Protein AF-A0A7S3P1X5-F1 (afdb_monomer_lite)

Organism: Euplotes crassus (NCBI:txid5936)

pLDDT: mean 73.47, std 24.27, range [26.08, 98.62]

Structure (mmCIF, N/CA/C/O backbone):
data_AF-A0A7S3P1X5-F1
#
_entry.id   AF-A0A7S3P1X5-F1
#
loop_
_atom_site.group_PDB
_atom_site.id
_atom_site.type_symbol
_atom_site.label_atom_id
_atom_site.label_alt_id
_atom_site.label_comp_id
_atom_site.label_asym_id
_atom_site.label_entity_id
_atom_site.label_seq_id
_atom_site.pdbx_PDB_ins_code
_atom_site.Cartn_x
_atom_site.Cartn_y
_atom_site.Cartn_z
_atom_site.occupancy
_atom_site.B_iso_or_equiv
_atom_site.auth_seq_id
_atom_site.auth_comp_id
_atom_site.auth_asym_id
_atom_site.auth_atom_id
_atom_site.pdbx_PDB_model_num
ATOM 1 N N . MET A 1 1 ? -28.495 -11.692 -6.338 1.00 84.88 1 MET A N 1
ATOM 2 C CA . MET A 1 1 ? -28.051 -10.868 -7.482 1.00 84.88 1 MET A CA 1
ATOM 3 C C . MET A 1 1 ? -27.657 -9.506 -6.960 1.00 84.88 1 MET A C 1
ATOM 5 O O . MET A 1 1 ? -28.410 -8.951 -6.168 1.00 84.88 1 MET A O 1
ATOM 9 N N . SER A 1 2 ? -26.523 -8.988 -7.415 1.00 90.19 2 SER A N 1
ATOM 10 C CA . SER A 1 2 ? -25.993 -7.678 -7.028 1.00 90.19 2 SER A CA 1
ATOM 11 C C . SER A 1 2 ? -25.729 -6.857 -8.285 1.00 90.19 2 SER A C 1
ATOM 13 O O . SER A 1 2 ? -25.303 -7.408 -9.299 1.00 90.19 2 SER A O 1
ATOM 15 N N . TYR A 1 3 ? -26.033 -5.560 -8.260 1.00 93.31 3 TYR A N 1
ATOM 16 C CA . TYR A 1 3 ? -25.772 -4.676 -9.396 1.00 93.31 3 TYR A CA 1
ATOM 17 C C . TYR A 1 3 ? -24.354 -4.116 -9.318 1.00 93.31 3 TYR A C 1
ATOM 19 O O . TYR A 1 3 ? -23.970 -3.563 -8.291 1.00 93.31 3 TYR A O 1
ATOM 27 N N . PHE A 1 4 ? -23.625 -4.211 -10.425 1.00 94.88 4 PHE A N 1
ATOM 28 C CA . PHE A 1 4 ? -22.304 -3.624 -10.589 1.00 94.88 4 PHE A CA 1
ATOM 29 C C . PHE A 1 4 ? -22.347 -2.516 -11.654 1.00 94.88 4 PHE A C 1
ATOM 31 O O . PHE A 1 4 ? -22.934 -2.730 -12.724 1.00 94.88 4 PHE A O 1
ATOM 38 N N . PRO A 1 5 ? -21.755 -1.336 -11.385 1.00 94.38 5 PRO A N 1
ATOM 39 C CA . PRO A 1 5 ? -21.716 -0.219 -12.326 1.00 94.38 5 PRO A CA 1
ATOM 40 C C . PRO A 1 5 ? -21.097 -0.558 -13.690 1.00 94.38 5 PRO A C 1
ATOM 42 O O . PRO A 1 5 ? -20.332 -1.506 -13.850 1.00 94.38 5 PRO A O 1
ATOM 45 N N . SER A 1 6 ? -21.416 0.251 -14.696 1.00 92.12 6 SER A N 1
ATOM 46 C CA . SER A 1 6 ? -20.828 0.152 -16.037 1.00 92.12 6 SER A CA 1
ATOM 47 C C . SER A 1 6 ? -19.319 0.378 -16.022 1.00 92.12 6 SER A C 1
ATOM 49 O O . SER A 1 6 ? -18.859 1.256 -15.292 1.00 92.12 6 SER A O 1
ATOM 51 N N . ASN A 1 7 ? -18.594 -0.326 -16.897 1.00 90.81 7 ASN A N 1
ATOM 52 C CA . ASN A 1 7 ? -17.153 -0.157 -17.135 1.00 90.81 7 ASN A CA 1
ATOM 53 C C . ASN A 1 7 ? -16.342 -0.077 -15.838 1.00 90.81 7 ASN A C 1
ATOM 55 O O . ASN A 1 7 ? -15.616 0.886 -15.609 1.00 90.81 7 ASN A O 1
ATOM 59 N N . SER A 1 8 ? -16.530 -1.065 -14.970 1.00 93.25 8 SER A N 1
ATOM 60 C CA . SER A 1 8 ? -15.903 -1.082 -13.656 1.00 93.25 8 SER A CA 1
ATOM 61 C C . SER A 1 8 ? -15.339 -2.453 -13.340 1.00 93.25 8 SER A C 1
ATOM 63 O O . SER A 1 8 ? -15.840 -3.481 -13.814 1.00 93.25 8 SER A O 1
ATOM 65 N N . ARG A 1 9 ? -14.279 -2.447 -12.541 1.00 96.56 9 ARG A N 1
ATOM 66 C CA . ARG A 1 9 ? -13.686 -3.639 -11.960 1.00 96.56 9 ARG A CA 1
ATOM 67 C C . ARG A 1 9 ? -13.769 -3.566 -10.448 1.00 96.56 9 ARG A C 1
ATOM 69 O O . ARG A 1 9 ? -13.601 -2.505 -9.840 1.00 96.56 9 ARG A O 1
ATOM 76 N N . PHE A 1 10 ? -14.044 -4.718 -9.866 1.00 96.88 10 PHE A N 1
ATOM 77 C CA . PHE A 1 10 ? -14.040 -4.925 -8.432 1.00 96.88 10 PHE A CA 1
ATOM 78 C C . PHE A 1 10 ? -13.234 -6.173 -8.112 1.00 96.88 10 PHE A C 1
ATOM 80 O O . PHE A 1 10 ? -13.154 -7.060 -8.952 1.00 96.88 10 PHE A O 1
ATOM 87 N N . ILE A 1 11 ? -12.708 -6.257 -6.902 1.00 96.19 11 ILE A N 1
ATOM 88 C CA . ILE A 1 11 ? -12.257 -7.514 -6.307 1.00 96.19 11 ILE A CA 1
ATOM 89 C C . ILE A 1 11 ? -13.199 -7.892 -5.173 1.00 96.19 11 ILE A C 1
ATOM 91 O O . ILE A 1 11 ? -13.715 -7.008 -4.483 1.00 96.19 11 ILE A O 1
ATOM 95 N N . ASP A 1 12 ? -13.435 -9.182 -4.976 1.00 93.38 12 ASP A N 1
ATOM 96 C CA . ASP A 1 12 ? -13.987 -9.690 -3.719 1.00 93.38 12 ASP A CA 1
ATOM 97 C C . ASP A 1 12 ? -12.892 -9.650 -2.641 1.00 93.38 12 ASP A C 1
ATOM 99 O O . ASP A 1 12 ? -11.800 -10.163 -2.841 1.00 93.38 12 ASP A O 1
ATOM 103 N N . LEU A 1 13 ? -13.145 -9.018 -1.493 1.00 93.12 13 LEU A N 1
ATOM 104 C CA . LEU A 1 13 ? -12.104 -8.780 -0.480 1.00 93.12 13 LEU A CA 1
ATOM 105 C C . LEU A 1 13 ? -11.661 -10.038 0.283 1.00 93.12 13 LEU A C 1
ATOM 107 O O . LEU A 1 13 ? -10.712 -9.966 1.060 1.00 93.12 13 LEU A O 1
ATOM 111 N N . ILE A 1 14 ? -12.350 -11.167 0.107 1.00 89.50 14 ILE A N 1
ATOM 112 C CA . ILE A 1 14 ? -12.021 -12.424 0.788 1.00 89.50 14 ILE A CA 1
ATOM 113 C C . ILE A 1 14 ? -11.182 -13.310 -0.130 1.00 89.50 14 ILE A C 1
ATOM 115 O O . ILE A 1 14 ? -10.139 -13.810 0.280 1.00 89.50 14 ILE A O 1
ATOM 119 N N . SER A 1 15 ? -11.651 -13.513 -1.358 1.00 90.44 15 SER A N 1
ATOM 120 C CA . SER A 1 15 ? -11.007 -14.365 -2.363 1.00 90.44 15 SER A CA 1
ATOM 121 C C . SER A 1 15 ? -9.986 -13.629 -3.226 1.00 90.44 15 SER A C 1
ATOM 123 O O . SER A 1 15 ? -9.136 -14.275 -3.826 1.00 90.44 15 SER A O 1
ATOM 125 N N . LEU A 1 16 ? -10.063 -12.295 -3.276 1.00 93.81 16 LEU A N 1
ATOM 126 C CA . LEU A 1 16 ? -9.309 -11.418 -4.175 1.00 93.81 16 LEU A CA 1
ATOM 127 C C . LEU A 1 16 ? -9.620 -11.623 -5.669 1.00 93.81 16 LEU A C 1
ATOM 129 O O . LEU A 1 16 ? -8.974 -11.017 -6.520 1.00 93.81 16 LEU A O 1
ATOM 133 N N . GLU A 1 17 ? -10.660 -12.394 -6.002 1.00 92.25 17 GLU A N 1
ATOM 134 C CA . GLU A 1 17 ? -11.079 -12.619 -7.386 1.00 92.25 17 GLU A CA 1
ATOM 135 C C . GLU A 1 17 ? -11.634 -11.344 -8.036 1.00 92.25 17 GLU A C 1
ATOM 137 O O . GLU A 1 17 ? -12.470 -10.630 -7.466 1.00 92.25 17 GLU A O 1
ATOM 142 N N . VAL A 1 18 ? -11.216 -11.089 -9.279 1.00 94.50 18 VAL A N 1
ATOM 143 C CA . VAL A 1 18 ? -11.652 -9.930 -10.064 1.00 94.50 18 VAL A CA 1
ATOM 144 C C . VAL A 1 18 ? -13.034 -10.160 -10.681 1.00 94.50 18 VAL A C 1
ATOM 146 O O . VAL A 1 18 ? -13.276 -11.078 -11.463 1.00 94.50 18 VAL A O 1
ATOM 149 N N . ILE A 1 19 ? -13.937 -9.217 -10.431 1.00 93.50 19 ILE A N 1
ATOM 150 C CA . ILE A 1 19 ? -15.248 -9.095 -11.061 1.00 93.50 19 ILE A CA 1
ATOM 151 C C . ILE A 1 19 ? -15.207 -7.931 -12.050 1.00 93.50 19 ILE A C 1
ATOM 153 O O . ILE A 1 19 ? -15.263 -6.758 -11.674 1.00 93.50 19 ILE A O 1
ATOM 157 N N . GLU A 1 20 ? -15.171 -8.247 -13.345 1.00 92.75 20 GLU A N 1
ATOM 158 C CA . GLU A 1 20 ? -15.182 -7.238 -14.406 1.00 92.75 20 GLU A CA 1
ATOM 159 C C . GLU A 1 20 ? -16.576 -7.050 -15.037 1.00 92.75 20 GLU A C 1
ATOM 161 O O . GLU A 1 20 ? -17.267 -7.994 -15.460 1.00 92.75 20 GLU A O 1
ATOM 166 N N . VAL A 1 21 ? -16.986 -5.785 -15.169 1.00 89.62 21 VAL A N 1
ATOM 167 C CA . VAL A 1 21 ? -18.205 -5.366 -15.868 1.00 89.62 21 VAL A CA 1
ATOM 168 C C . VAL A 1 21 ? -17.856 -4.489 -17.066 1.00 89.62 21 VAL A C 1
ATOM 170 O O . VAL A 1 21 ? -17.522 -3.316 -16.919 1.00 89.62 21 VAL A O 1
ATOM 173 N N . LYS A 1 22 ? -17.977 -5.054 -18.274 1.00 86.75 22 LYS A N 1
ATOM 174 C CA . LYS A 1 22 ? -17.787 -4.344 -19.550 1.00 86.75 22 LYS A CA 1
ATOM 175 C C . LYS A 1 22 ? -19.117 -3.804 -20.080 1.00 86.75 22 LYS A C 1
ATOM 177 O O . LYS A 1 22 ? -20.110 -4.529 -20.100 1.00 86.75 22 LYS A O 1
ATOM 182 N N . GLY A 1 23 ? -19.118 -2.566 -20.574 1.00 85.12 23 GLY A N 1
ATOM 183 C CA . GLY A 1 23 ? -20.295 -1.926 -21.158 1.00 85.12 23 GLY A CA 1
ATOM 184 C C . GLY A 1 23 ? -21.252 -1.393 -20.094 1.00 85.12 23 GLY A C 1
ATOM 185 O O . GLY A 1 23 ? -20.826 -0.772 -19.123 1.00 85.12 23 GLY A O 1
ATOM 186 N N . ASN A 1 24 ? -22.554 -1.614 -20.283 1.00 85.81 24 ASN A N 1
ATOM 187 C CA . ASN A 1 24 ? -23.573 -1.171 -19.330 1.00 85.81 24 ASN A CA 1
ATOM 188 C C . ASN A 1 24 ? -23.436 -1.910 -17.990 1.00 85.81 24 ASN A C 1
ATOM 190 O O . ASN A 1 24 ? -22.989 -3.056 -17.946 1.00 85.81 24 ASN A O 1
ATOM 194 N N . GLY A 1 25 ? -23.857 -1.262 -16.900 1.00 88.06 25 GLY A N 1
ATOM 195 C CA . GLY A 1 25 ? -23.908 -1.922 -15.599 1.00 88.06 25 GLY A CA 1
ATOM 196 C C . GLY A 1 25 ? -24.792 -3.166 -15.659 1.00 88.06 25 GLY A C 1
ATOM 197 O O . GLY A 1 25 ? -25.794 -3.195 -16.381 1.00 88.06 25 GLY A O 1
ATOM 198 N N . LYS A 1 26 ? -24.403 -4.213 -14.931 1.00 91.75 26 LYS A N 1
ATOM 199 C CA . LYS A 1 26 ? -25.053 -5.528 -15.001 1.00 91.75 26 LYS A CA 1
ATOM 200 C C . LYS A 1 26 ? -25.358 -6.065 -13.613 1.00 91.75 26 LYS A C 1
ATOM 202 O O . LYS A 1 26 ? -24.629 -5.816 -12.655 1.00 91.75 26 LYS A O 1
ATOM 207 N N . GLN A 1 27 ? -26.436 -6.835 -13.518 1.00 90.56 27 GLN A N 1
ATOM 208 C CA . GLN A 1 27 ? -26.672 -7.674 -12.351 1.00 90.56 27 GLN A CA 1
ATOM 209 C C . GLN A 1 27 ? -25.820 -8.934 -12.480 1.00 90.56 27 GLN A C 1
ATOM 211 O O . GLN A 1 27 ? -25.904 -9.643 -13.482 1.00 90.56 27 GLN A O 1
ATOM 216 N N . VAL A 1 28 ? -24.996 -9.198 -11.473 1.00 88.69 28 VAL A N 1
ATOM 217 C CA . VAL A 1 28 ? -24.178 -10.405 -11.373 1.00 88.69 28 VAL A CA 1
ATOM 218 C C . VAL A 1 28 ? -24.790 -11.310 -10.308 1.00 88.69 28 VAL A C 1
ATOM 220 O O . VAL A 1 28 ? -25.206 -10.855 -9.234 1.00 88.69 28 VAL A O 1
ATOM 223 N N . SER A 1 29 ? -24.897 -12.600 -10.620 1.00 88.62 29 SER A N 1
ATOM 224 C CA . SER A 1 29 ? -25.218 -13.612 -9.621 1.00 88.62 29 SER A CA 1
ATOM 225 C C . SER A 1 29 ? -23.917 -14.061 -8.981 1.00 88.62 29 SER A C 1
ATOM 227 O O . SER A 1 29 ? -23.106 -14.703 -9.637 1.00 88.62 29 SER A O 1
ATOM 229 N N . LEU A 1 30 ? -23.731 -13.689 -7.722 1.00 86.81 30 LEU A N 1
ATOM 230 C CA . LEU A 1 30 ? -22.611 -14.129 -6.904 1.00 86.81 30 LEU A CA 1
ATOM 231 C C . LEU A 1 30 ? -23.096 -15.229 -5.968 1.00 86.81 30 LEU A C 1
ATOM 233 O O . LEU A 1 30 ? -24.247 -15.191 -5.513 1.00 86.81 30 LEU A O 1
ATOM 237 N N . GLU A 1 31 ? -22.231 -16.199 -5.695 1.00 83.75 31 GLU A N 1
ATOM 238 C CA . GLU A 1 31 ? -22.504 -17.226 -4.701 1.00 83.75 31 GLU A CA 1
ATOM 239 C C . GLU A 1 31 ? -22.438 -16.591 -3.310 1.00 83.75 31 GLU A C 1
ATOM 241 O O . GLU A 1 31 ? -21.372 -16.355 -2.750 1.00 83.75 31 GLU A O 1
ATOM 246 N N . ALA A 1 32 ? -23.603 -16.253 -2.759 1.00 79.06 32 ALA A N 1
ATOM 247 C CA . ALA A 1 32 ? -23.690 -15.803 -1.382 1.00 79.06 32 ALA A CA 1
ATOM 248 C C . ALA A 1 32 ? -23.561 -17.027 -0.477 1.00 79.06 32 ALA A C 1
ATOM 250 O O . ALA A 1 32 ? -24.492 -17.833 -0.378 1.00 79.06 32 ALA A O 1
ATOM 251 N N . ARG A 1 33 ? -22.411 -17.168 0.179 1.00 80.06 33 ARG A N 1
ATOM 252 C CA . ARG A 1 33 ? -22.257 -18.172 1.222 1.00 80.06 33 ARG A CA 1
ATOM 253 C C . ARG A 1 33 ? -22.874 -17.670 2.526 1.00 80.06 33 ARG A C 1
ATOM 255 O O . ARG A 1 33 ? -22.979 -16.474 2.777 1.00 80.06 33 ARG A O 1
ATOM 262 N N . TRP A 1 34 ? -23.362 -18.599 3.339 1.00 84.88 34 TRP A N 1
ATOM 263 C CA . TRP A 1 34 ? -24.050 -18.272 4.592 1.00 84.88 34 TRP A CA 1
ATOM 264 C C . TRP A 1 34 ? -23.084 -17.801 5.688 1.00 84.88 34 TRP A C 1
ATOM 266 O O . TRP A 1 34 ? -23.519 -17.196 6.665 1.00 84.88 34 TRP A O 1
ATOM 276 N N . ASP A 1 35 ? -21.795 -18.107 5.533 1.00 87.12 35 ASP A N 1
ATOM 277 C CA . ASP A 1 35 ? -20.730 -17.899 6.508 1.00 87.12 35 ASP A CA 1
ATOM 278 C C . ASP A 1 35 ? -19.946 -16.594 6.305 1.00 87.12 35 ASP A C 1
ATOM 280 O O . ASP A 1 35 ? -19.192 -16.213 7.199 1.00 87.12 35 ASP A O 1
ATOM 284 N N . TYR A 1 36 ? -20.151 -15.863 5.201 1.00 83.31 36 TYR A N 1
ATOM 285 C CA . TYR A 1 36 ? -19.579 -14.526 5.028 1.00 83.31 36 TYR A CA 1
ATOM 286 C C . TYR A 1 36 ? -20.399 -13.620 4.092 1.00 83.31 36 TYR A C 1
ATOM 288 O O . TYR A 1 36 ? -20.970 -14.084 3.102 1.00 83.31 36 TYR A O 1
ATOM 296 N N . PRO A 1 37 ? -20.461 -12.304 4.373 1.00 88.06 37 PRO A N 1
ATOM 297 C CA . PRO A 1 37 ? -21.024 -11.335 3.444 1.00 88.06 37 PRO A CA 1
ATOM 298 C C . PRO A 1 37 ? -20.066 -11.083 2.274 1.00 88.06 37 PRO A C 1
ATOM 300 O O . PRO A 1 37 ? -18.851 -11.061 2.446 1.00 88.06 37 PRO A O 1
ATOM 303 N N . LEU A 1 38 ? -20.624 -10.821 1.093 1.00 90.06 38 LEU A N 1
ATOM 304 C CA . LEU A 1 38 ? -19.848 -10.413 -0.078 1.00 90.06 38 LEU A CA 1
ATOM 305 C C . LEU A 1 38 ? -19.467 -8.935 0.047 1.00 90.06 38 LEU A C 1
ATOM 307 O O . LEU A 1 38 ? -20.348 -8.068 0.058 1.00 90.06 38 LEU A O 1
ATOM 311 N N . ILE A 1 39 ? -18.169 -8.651 0.125 1.00 93.44 39 ILE A N 1
ATOM 312 C CA . ILE A 1 39 ? -17.630 -7.294 0.240 1.00 93.44 39 ILE A CA 1
ATOM 313 C C . ILE A 1 39 ? -16.659 -7.086 -0.911 1.00 93.44 39 ILE A C 1
ATOM 315 O O . ILE A 1 39 ? -15.770 -7.902 -1.128 1.00 93.44 39 ILE A O 1
ATOM 319 N N . HIS A 1 40 ? -16.832 -5.984 -1.635 1.00 95.56 40 HIS A N 1
ATOM 320 C CA . HIS A 1 40 ? -16.056 -5.713 -2.833 1.00 95.56 40 HIS A CA 1
ATOM 321 C C . HIS A 1 40 ? -15.307 -4.392 -2.724 1.00 95.56 40 HIS A C 1
ATOM 323 O O . HIS A 1 40 ? -15.855 -3.405 -2.226 1.00 95.56 40 HIS A O 1
ATOM 329 N N . MET A 1 41 ? -14.094 -4.363 -3.262 1.00 96.94 41 MET A N 1
ATOM 330 C CA . MET A 1 41 ? -13.284 -3.159 -3.426 1.00 96.94 41 MET A CA 1
ATOM 331 C C . MET A 1 41 ? -13.213 -2.795 -4.903 1.00 96.94 41 MET A C 1
ATOM 333 O O . MET A 1 41 ? -13.091 -3.668 -5.755 1.00 96.94 41 MET A O 1
ATOM 337 N N . ARG A 1 42 ? -13.340 -1.506 -5.213 1.00 97.00 42 ARG A N 1
ATOM 338 C CA . ARG A 1 42 ? -13.278 -0.990 -6.584 1.00 97.00 42 ARG A CA 1
ATOM 339 C C . ARG A 1 42 ? -11.824 -0.774 -7.005 1.00 97.00 42 ARG A C 1
ATOM 341 O O . ARG A 1 42 ? -11.001 -0.421 -6.167 1.00 97.00 42 ARG A O 1
ATOM 348 N N . GLU A 1 43 ? -11.539 -0.929 -8.295 1.00 97.75 43 GLU A N 1
ATOM 349 C CA . GLU A 1 43 ? -10.248 -0.543 -8.883 1.00 97.75 43 GLU A CA 1
ATOM 350 C C . GLU A 1 43 ? -9.905 0.934 -8.631 1.00 97.75 43 GLU A C 1
ATOM 352 O O . GLU A 1 43 ? -10.793 1.759 -8.382 1.00 97.75 43 GLU A O 1
ATOM 357 N N . GLY A 1 44 ? -8.620 1.268 -8.711 1.00 98.12 44 GLY A N 1
ATOM 358 C CA . GLY A 1 44 ? -8.104 2.609 -8.446 1.00 98.12 44 GLY A CA 1
ATOM 359 C C . GLY A 1 44 ? -8.030 2.967 -6.962 1.00 98.12 44 GLY A C 1
ATOM 360 O O . GLY A 1 44 ? -7.889 4.141 -6.628 1.00 98.12 44 GLY A O 1
ATOM 361 N N . THR A 1 45 ? -8.148 1.985 -6.067 1.00 98.44 45 THR A N 1
ATOM 362 C CA . THR A 1 45 ? -8.250 2.221 -4.621 1.00 98.44 45 THR A CA 1
ATOM 363 C C . THR A 1 45 ? -7.081 1.579 -3.878 1.00 98.44 45 THR A C 1
ATOM 365 O O . THR A 1 45 ? -6.611 0.502 -4.244 1.00 98.44 45 THR A O 1
ATOM 368 N N . ILE A 1 46 ? -6.643 2.225 -2.800 1.00 98.56 46 ILE A N 1
ATOM 369 C CA . ILE A 1 46 ? -5.743 1.662 -1.793 1.00 98.56 46 ILE A CA 1
ATOM 370 C C . ILE A 1 46 ? -6.464 1.685 -0.445 1.00 98.56 46 ILE A C 1
ATOM 372 O O . ILE A 1 46 ? -6.964 2.730 -0.027 1.00 98.56 46 ILE A O 1
ATOM 376 N N . ILE A 1 47 ? -6.525 0.541 0.236 1.00 97.50 47 ILE A N 1
ATOM 377 C CA . ILE A 1 47 ? -7.142 0.416 1.561 1.00 97.50 47 ILE A CA 1
ATOM 378 C C . ILE A 1 47 ? -6.065 0.068 2.592 1.00 97.50 47 ILE A C 1
ATOM 380 O O . ILE A 1 47 ? -5.518 -1.037 2.540 1.00 97.50 47 ILE A O 1
ATOM 384 N N . PRO A 1 48 ? -5.779 0.962 3.554 1.00 95.31 48 PRO A N 1
ATOM 385 C CA . PRO A 1 48 ? -5.077 0.584 4.769 1.00 95.31 48 PRO A CA 1
ATOM 386 C C . PRO A 1 48 ? -6.018 -0.193 5.700 1.00 95.31 48 PRO A C 1
ATOM 388 O O . PRO A 1 48 ? -7.174 0.189 5.893 1.00 95.31 48 PRO A O 1
ATOM 391 N N . TYR A 1 49 ? -5.537 -1.280 6.295 1.00 93.75 49 TYR A N 1
ATOM 392 C CA . TYR A 1 49 ? -6.300 -2.073 7.259 1.00 93.75 49 TYR A CA 1
ATOM 393 C C . TYR A 1 49 ? -5.385 -2.764 8.276 1.00 93.75 49 TYR A C 1
ATOM 395 O O . TYR A 1 49 ? -4.195 -2.930 8.037 1.00 93.75 49 TYR A O 1
ATOM 403 N N . GLN A 1 50 ? -5.940 -3.189 9.410 1.00 91.62 50 GLN A N 1
ATOM 404 C CA . GLN A 1 50 ? -5.256 -4.043 10.387 1.00 91.62 50 GLN A CA 1
ATOM 405 C C . GLN A 1 50 ? -5.991 -5.381 10.462 1.00 91.62 50 GLN A C 1
ATOM 407 O O . GLN A 1 50 ? -7.221 -5.418 10.565 1.00 91.62 50 GLN A O 1
ATOM 412 N N . LYS A 1 51 ? -5.255 -6.494 10.400 1.00 88.19 51 LYS A N 1
ATOM 413 C CA . LYS A 1 51 ? -5.843 -7.822 10.620 1.00 88.19 51 LYS A CA 1
ATOM 414 C C . LYS A 1 51 ? -6.142 -7.995 12.106 1.00 88.19 51 LYS A C 1
ATOM 416 O O . LYS A 1 51 ? -5.310 -7.676 12.941 1.00 88.19 51 LYS A O 1
ATOM 421 N N . PHE A 1 52 ? -7.319 -8.532 12.426 1.00 82.06 52 PHE A N 1
ATOM 422 C CA . PHE A 1 52 ? -7.736 -8.721 13.819 1.00 82.06 52 PHE A CA 1
ATOM 423 C C . PHE A 1 52 ? -6.920 -9.779 14.566 1.00 82.06 52 PHE A C 1
ATOM 425 O O . PHE A 1 52 ? -6.805 -9.691 15.781 1.00 82.06 52 PHE A O 1
ATOM 432 N N . GLY A 1 53 ? -6.353 -10.772 13.872 1.00 84.56 53 GLY A N 1
ATOM 433 C CA . GLY A 1 53 ? -5.566 -11.829 14.510 1.00 84.56 53 GLY A CA 1
ATOM 434 C C . GLY A 1 53 ? -6.327 -12.490 15.668 1.00 84.56 53 GLY A C 1
ATOM 435 O O . GLY A 1 53 ? -7.375 -13.099 15.458 1.00 84.56 53 GLY A O 1
ATOM 436 N N . GLN A 1 54 ? -5.791 -12.358 16.885 1.00 86.38 54 GLN A N 1
ATOM 437 C CA . GLN A 1 54 ? -6.435 -12.785 18.139 1.00 86.38 54 GLN A CA 1
ATOM 438 C C . GLN A 1 54 ? -7.035 -11.626 18.952 1.00 86.38 54 GLN A C 1
ATOM 440 O O . GLN A 1 54 ? -7.630 -11.865 20.002 1.00 86.38 54 GLN A O 1
ATOM 445 N N . SER A 1 55 ? -6.875 -10.386 18.494 1.00 88.44 55 SER A N 1
ATOM 446 C CA . SER A 1 55 ? -7.326 -9.193 19.198 1.00 88.44 55 SER A CA 1
ATOM 447 C C . SER A 1 55 ? -8.853 -9.099 19.178 1.00 88.44 55 SER A C 1
ATOM 449 O O . SER A 1 55 ? -9.502 -9.238 18.140 1.00 88.44 55 SER A O 1
ATOM 451 N N . MET A 1 56 ? -9.436 -8.840 20.345 1.00 91.12 56 MET A N 1
ATOM 452 C CA . MET A 1 56 ? -10.884 -8.793 20.569 1.00 91.12 56 MET A CA 1
ATOM 453 C C . MET A 1 56 ? -11.393 -7.361 20.772 1.00 91.12 56 MET A C 1
ATOM 455 O O . MET A 1 56 ? -12.601 -7.117 20.722 1.00 91.12 56 MET A O 1
ATOM 459 N N . THR A 1 57 ? -10.488 -6.409 21.007 1.00 89.00 57 THR A N 1
ATOM 460 C CA . THR A 1 57 ? -10.794 -4.984 21.183 1.00 89.00 57 THR A CA 1
ATOM 461 C C . THR A 1 57 ? -9.976 -4.109 20.235 1.00 89.00 57 THR A C 1
ATOM 463 O O . THR A 1 57 ? -8.930 -4.517 19.740 1.00 89.00 57 THR A O 1
ATOM 466 N N . THR A 1 58 ? -10.423 -2.873 20.000 1.00 86.06 58 THR A N 1
ATOM 467 C CA . THR A 1 58 ? -9.671 -1.892 19.197 1.00 86.06 58 THR A CA 1
ATOM 468 C C . THR A 1 58 ? -8.349 -1.502 19.851 1.00 86.06 58 THR A C 1
ATOM 470 O O . THR A 1 58 ? -7.368 -1.294 19.151 1.00 86.06 58 THR A O 1
ATOM 473 N N . ASN A 1 59 ? -8.297 -1.453 21.185 1.00 85.25 59 ASN A N 1
ATOM 474 C CA . ASN A 1 59 ? -7.058 -1.179 21.912 1.00 85.25 59 ASN A CA 1
ATOM 475 C C . ASN A 1 59 ? -6.030 -2.294 21.693 1.00 85.25 59 ASN A C 1
ATOM 477 O O . ASN A 1 59 ? -4.868 -2.006 21.420 1.00 85.25 59 ASN A O 1
ATOM 481 N N . GLU A 1 60 ? -6.462 -3.556 21.780 1.00 86.25 60 GLU A N 1
ATOM 482 C CA . GLU A 1 60 ? -5.616 -4.709 21.455 1.00 86.25 60 GLU A CA 1
ATOM 483 C C . GLU A 1 60 ? -5.182 -4.648 19.991 1.00 86.25 60 GLU A C 1
ATOM 485 O O . GLU A 1 60 ? -3.983 -4.671 19.736 1.00 86.25 60 GLU A O 1
ATOM 490 N N . LEU A 1 61 ? -6.123 -4.439 19.056 1.00 86.12 61 LEU A N 1
ATOM 491 C CA . LEU A 1 61 ? -5.850 -4.337 17.619 1.00 86.12 61 LEU A CA 1
ATOM 492 C C . LEU A 1 61 ? -4.700 -3.365 17.334 1.00 86.12 61 LEU A C 1
ATOM 494 O O . LEU A 1 61 ? -3.710 -3.756 16.723 1.00 86.12 61 LEU A O 1
ATOM 498 N N . VAL A 1 62 ? -4.821 -2.145 17.858 1.00 81.88 62 VAL A N 1
ATOM 499 C CA . VAL A 1 62 ? -3.858 -1.048 17.711 1.00 81.88 62 VAL A CA 1
ATOM 500 C C . VAL A 1 62 ? -2.500 -1.349 18.357 1.00 81.88 62 VAL A C 1
ATOM 502 O O . VAL A 1 62 ? -1.450 -0.960 17.852 1.00 81.88 62 VAL A O 1
ATOM 505 N N . SER A 1 63 ? -2.499 -2.037 19.497 1.00 79.75 63 SER A N 1
ATOM 506 C CA . SER A 1 63 ? -1.270 -2.328 20.249 1.00 79.75 63 SER A CA 1
ATOM 507 C C . SER A 1 63 ? -0.554 -3.612 19.815 1.00 79.75 63 SER A C 1
ATOM 509 O O . SER A 1 63 ? 0.606 -3.838 20.182 1.00 79.75 63 SER A O 1
ATOM 511 N N . GLU A 1 64 ? -1.227 -4.474 19.055 1.00 83.69 64 GLU A N 1
ATOM 512 C CA . GLU A 1 64 ? -0.752 -5.819 18.732 1.00 83.69 64 GLU A CA 1
ATOM 513 C C . GLU A 1 64 ? -0.545 -6.048 17.241 1.00 83.69 64 GLU A C 1
ATOM 515 O O . GLU A 1 64 ? 0.370 -6.798 16.905 1.00 83.69 64 GLU A O 1
ATOM 520 N N . ASN A 1 65 ? -1.311 -5.383 16.372 1.00 87.25 65 ASN A N 1
ATOM 521 C CA . ASN A 1 65 ? -1.319 -5.658 14.939 1.00 87.25 65 ASN A CA 1
ATOM 522 C C . ASN A 1 65 ? -0.776 -4.485 14.129 1.00 87.25 65 ASN A C 1
ATOM 524 O O . ASN A 1 65 ? -0.961 -3.312 14.455 1.00 87.25 65 ASN A O 1
ATOM 528 N N . TYR A 1 66 ? -0.137 -4.838 13.025 1.00 89.12 66 TYR A N 1
ATOM 529 C CA . TYR A 1 66 ? 0.454 -3.897 12.092 1.00 89.12 66 TYR A CA 1
ATOM 530 C C . TYR A 1 66 ? -0.525 -3.511 10.989 1.00 89.12 66 TYR A C 1
ATOM 532 O O . TYR A 1 66 ? -1.478 -4.237 10.681 1.00 89.12 66 TYR A O 1
ATOM 540 N N . ILE A 1 67 ? -0.278 -2.349 10.395 1.00 91.88 67 ILE A N 1
ATOM 541 C CA . ILE A 1 67 ? -1.010 -1.878 9.229 1.00 91.88 67 ILE A CA 1
ATOM 542 C C . ILE A 1 67 ? -0.604 -2.715 8.018 1.00 91.88 67 ILE A C 1
ATOM 544 O O . ILE A 1 67 ? 0.545 -3.118 7.848 1.00 91.88 67 ILE A O 1
ATOM 548 N N . GLN A 1 68 ? -1.576 -2.972 7.159 1.00 94.56 68 GLN A N 1
ATOM 549 C CA . GLN A 1 68 ? -1.401 -3.579 5.853 1.00 94.56 68 GLN A CA 1
ATOM 550 C C . GLN A 1 68 ? -2.037 -2.669 4.817 1.00 94.56 68 GLN A C 1
ATOM 552 O O . GLN A 1 68 ? -3.045 -2.017 5.094 1.00 94.56 68 GLN A O 1
ATOM 557 N N . LEU A 1 69 ? -1.457 -2.627 3.623 1.00 96.75 69 LEU A N 1
ATOM 558 C CA . LEU A 1 69 ? -2.010 -1.883 2.498 1.00 96.75 69 LEU A CA 1
ATOM 559 C C . LEU A 1 69 ? -2.478 -2.877 1.439 1.00 96.75 69 LEU A C 1
ATOM 561 O O . LEU A 1 69 ? -1.710 -3.731 1.007 1.00 96.75 69 LEU A O 1
ATOM 565 N N . LEU A 1 70 ? -3.735 -2.766 1.020 1.00 98.25 70 LEU A N 1
ATOM 566 C CA . LEU A 1 70 ? -4.273 -3.498 -0.122 1.00 98.25 70 LEU A CA 1
ATOM 567 C C . LEU A 1 70 ? -4.442 -2.529 -1.289 1.00 98.25 70 LEU A C 1
ATOM 569 O O . LEU A 1 70 ? -5.174 -1.548 -1.170 1.00 98.25 70 LEU A O 1
ATOM 573 N N . ILE A 1 71 ? -3.771 -2.800 -2.401 1.00 98.62 71 ILE A N 1
ATOM 574 C CA . ILE A 1 71 ? -3.760 -1.975 -3.606 1.00 98.62 71 ILE A CA 1
ATOM 575 C C . ILE A 1 71 ? -4.493 -2.739 -4.705 1.00 98.62 71 ILE A C 1
ATOM 577 O O . ILE A 1 71 ? -4.101 -3.848 -5.061 1.00 98.62 71 ILE A O 1
ATOM 581 N N . PHE A 1 72 ? -5.540 -2.134 -5.265 1.00 98.50 72 PHE A N 1
ATOM 582 C CA . PHE A 1 72 ? -6.176 -2.623 -6.485 1.00 98.50 72 PHE A CA 1
ATOM 583 C C . PHE A 1 72 ? -6.155 -1.505 -7.522 1.00 98.50 72 PHE A C 1
ATOM 585 O O . PHE A 1 72 ? -6.947 -0.560 -7.448 1.00 98.50 72 PHE A O 1
ATOM 592 N N . SER A 1 73 ? -5.202 -1.588 -8.447 1.00 97.69 73 SER A N 1
ATOM 593 C CA . SER A 1 73 ? -4.977 -0.567 -9.461 1.00 97.69 73 SER A CA 1
ATOM 594 C C . SER A 1 73 ? -6.060 -0.573 -10.535 1.00 97.69 73 SER A C 1
ATOM 596 O O . SER A 1 73 ? -6.748 -1.565 -10.784 1.00 97.69 73 SER A O 1
ATOM 598 N N . ASP A 1 74 ? -6.271 0.592 -11.135 1.00 96.75 74 ASP A N 1
ATOM 599 C CA . ASP A 1 74 ? -7.109 0.724 -12.314 1.00 96.75 74 ASP A CA 1
ATOM 600 C C . ASP A 1 74 ? -6.381 0.234 -13.577 1.00 96.75 74 ASP A C 1
ATOM 602 O O . ASP A 1 74 ? -5.228 -0.194 -13.566 1.00 96.75 74 ASP A O 1
ATOM 606 N N . ARG A 1 75 ? -7.063 0.316 -14.718 1.00 93.88 75 ARG A N 1
ATOM 607 C CA . ARG A 1 75 ? -6.510 -0.081 -16.027 1.00 93.88 75 ARG A CA 1
ATOM 608 C C . ARG A 1 75 ? -5.299 0.738 -16.481 1.00 93.88 75 ARG A C 1
ATOM 610 O O . ARG A 1 75 ? -4.643 0.348 -17.442 1.00 93.88 75 ARG A O 1
ATOM 617 N N . HIS A 1 76 ? -5.055 1.882 -15.855 1.00 95.06 76 HIS A N 1
ATOM 618 C CA . HIS A 1 76 ? -3.901 2.739 -16.093 1.00 95.06 76 HIS A CA 1
ATOM 619 C C . HIS A 1 76 ? -2.806 2.506 -15.046 1.00 95.06 76 HIS A C 1
ATOM 621 O O . HIS A 1 76 ? -1.863 3.288 -14.988 1.00 95.06 76 HIS A O 1
ATOM 627 N N . GLN A 1 77 ? -2.931 1.441 -14.245 1.00 95.69 77 GLN A N 1
ATOM 628 C CA . GLN A 1 77 ? -2.033 1.090 -13.151 1.00 95.69 77 GLN A CA 1
ATOM 629 C C . GLN A 1 77 ? -1.950 2.171 -12.072 1.00 95.69 77 GLN A C 1
ATOM 631 O O . GLN A 1 77 ? -0.926 2.316 -11.414 1.00 95.69 77 GLN A O 1
ATOM 636 N N . ASN A 1 78 ? -3.038 2.914 -11.865 1.00 97.75 78 ASN A N 1
ATOM 637 C CA . ASN A 1 78 ? -3.117 3.914 -10.814 1.00 97.75 78 ASN A CA 1
ATOM 638 C C . ASN A 1 78 ? -3.988 3.425 -9.663 1.00 97.75 78 ASN A C 1
ATOM 640 O O . ASN A 1 78 ? -5.014 2.782 -9.880 1.00 97.75 78 ASN A O 1
ATOM 644 N N . ALA A 1 79 ? -3.622 3.767 -8.434 1.00 98.50 79 ALA A N 1
ATOM 645 C CA . ALA A 1 79 ? -4.513 3.670 -7.287 1.00 98.50 79 ALA A CA 1
ATOM 646 C C . ALA A 1 79 ? -4.230 4.787 -6.290 1.00 98.50 79 ALA A C 1
ATOM 648 O O . ALA A 1 79 ? -3.092 5.231 -6.146 1.00 98.50 79 ALA A O 1
ATOM 649 N N . GLU A 1 80 ? -5.257 5.216 -5.564 1.00 98.56 80 GLU A N 1
ATOM 650 C CA . GLU A 1 80 ? -5.102 6.183 -4.484 1.00 98.56 80 GLU A CA 1
ATOM 651 C C . GLU A 1 80 ? -5.797 5.702 -3.211 1.00 98.56 80 GLU A C 1
ATOM 653 O O . GLU A 1 80 ? -6.833 5.035 -3.239 1.00 98.56 80 GLU A O 1
ATOM 658 N N . GLY A 1 81 ? -5.234 6.081 -2.072 1.00 98.25 81 GLY A N 1
ATOM 659 C CA . GLY A 1 81 ? -5.840 5.894 -0.766 1.00 98.25 81 GLY A CA 1
ATOM 660 C C . GLY A 1 81 ? -5.336 6.928 0.219 1.00 98.25 81 GLY A C 1
ATOM 661 O O . GLY A 1 81 ? -4.431 7.716 -0.058 1.00 98.25 81 GLY A O 1
ATOM 662 N N . THR A 1 82 ? -5.952 6.938 1.388 1.00 97.00 82 THR A N 1
ATOM 663 C CA . THR A 1 82 ? -5.607 7.871 2.455 1.00 97.00 82 THR A CA 1
ATOM 664 C C . THR A 1 82 ? -5.639 7.146 3.781 1.00 97.00 82 THR A C 1
ATOM 666 O O . THR A 1 82 ? -6.498 6.287 3.989 1.00 97.00 82 THR A O 1
ATOM 669 N N . LEU A 1 83 ? -4.752 7.527 4.688 1.00 93.38 83 LEU A N 1
ATOM 670 C CA . LEU A 1 83 ? -4.708 7.002 6.043 1.00 93.38 83 LEU A CA 1
ATOM 671 C C . LEU A 1 83 ? -4.672 8.171 7.021 1.00 93.38 83 LEU A C 1
ATOM 673 O O . LEU A 1 83 ? -3.828 9.049 6.904 1.00 93.38 83 LEU A O 1
ATOM 677 N N . TYR A 1 84 ? -5.587 8.171 7.980 1.00 90.88 84 TYR A N 1
ATOM 678 C CA . TYR A 1 84 ? -5.584 9.108 9.093 1.00 90.88 84 TYR A CA 1
ATOM 679 C C . TYR A 1 84 ? -5.213 8.339 10.357 1.00 90.88 84 TYR A C 1
ATOM 681 O O . TYR A 1 84 ? -5.907 7.385 10.711 1.00 90.88 84 TYR A O 1
ATOM 689 N N . VAL A 1 85 ? -4.126 8.741 11.006 1.00 86.62 85 VAL A N 1
ATOM 690 C CA . VAL A 1 85 ? -3.669 8.189 12.279 1.00 86.62 85 VAL A CA 1
ATOM 691 C C . VAL A 1 85 ? -3.690 9.314 13.299 1.00 86.62 85 VAL A C 1
ATOM 693 O O . VAL A 1 85 ? -3.073 10.358 13.110 1.00 86.62 85 VAL A O 1
ATOM 696 N N . ASP A 1 86 ? -4.426 9.116 14.378 1.00 83.00 86 ASP A N 1
ATOM 697 C CA . ASP A 1 86 ? -4.435 10.013 15.523 1.00 83.00 86 ASP A CA 1
ATOM 698 C C . ASP A 1 86 ? -3.780 9.311 16.715 1.00 83.00 86 ASP A C 1
ATOM 700 O O . ASP A 1 86 ? -3.339 8.163 16.608 1.00 83.00 86 ASP A O 1
ATOM 704 N N . LYS A 1 87 ? -3.623 10.010 17.837 1.00 75.38 87 LYS A N 1
ATOM 705 C CA . LYS A 1 87 ? -2.803 9.482 18.930 1.00 75.38 87 LYS A CA 1
ATOM 706 C C . LYS A 1 87 ? -3.543 8.427 19.745 1.00 75.38 87 LYS A C 1
ATOM 708 O O . LYS A 1 87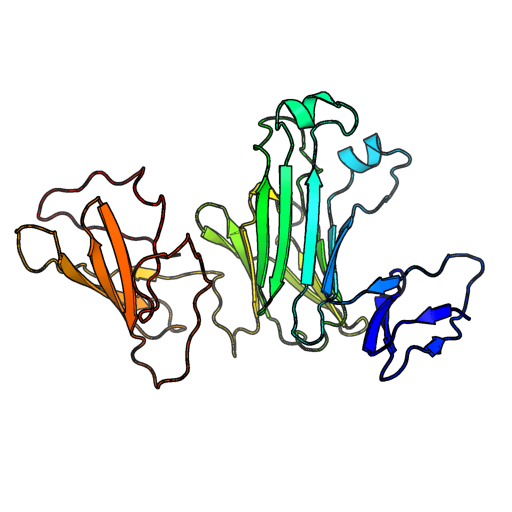 ? -2.921 7.480 20.230 1.00 75.38 87 LYS A O 1
ATOM 713 N N . ASP A 1 88 ? -4.836 8.630 19.981 1.00 74.06 88 ASP A N 1
ATOM 714 C CA . ASP A 1 88 ? -5.610 7.792 20.898 1.00 74.06 88 ASP A CA 1
ATOM 715 C C . ASP A 1 88 ? -6.970 7.317 20.364 1.00 74.06 88 ASP A C 1
ATOM 717 O O . ASP A 1 88 ? -7.635 6.539 21.052 1.00 74.06 88 ASP A O 1
ATOM 721 N N . GLY A 1 89 ? -7.389 7.737 19.166 1.00 78.88 89 GLY A N 1
ATOM 722 C CA . GLY A 1 89 ? -8.675 7.382 18.561 1.00 78.88 89 GLY A CA 1
ATOM 723 C C . GLY A 1 89 ? -9.901 7.952 19.279 1.00 78.88 89 GLY A C 1
ATOM 724 O O . GLY A 1 89 ? -11.027 7.523 19.008 1.00 78.88 89 GLY A O 1
ATOM 725 N N . ILE A 1 90 ? -9.713 8.845 20.258 1.00 79.50 90 ILE A N 1
ATOM 726 C CA . ILE A 1 90 ? -10.750 9.270 21.212 1.00 79.50 90 ILE A CA 1
ATOM 727 C C . ILE A 1 90 ? -10.802 10.800 21.349 1.00 79.50 90 ILE A C 1
ATOM 729 O O . ILE A 1 90 ? -11.879 11.384 21.528 1.00 79.50 90 ILE A O 1
ATOM 733 N N . SER A 1 91 ? -9.659 11.478 21.318 1.00 80.69 91 SER A N 1
ATOM 734 C CA . SER A 1 91 ? -9.515 12.872 21.716 1.00 80.69 91 SER A CA 1
ATOM 735 C C . SER A 1 91 ? -9.844 13.845 20.584 1.00 80.69 91 SER A C 1
ATOM 737 O O . SER A 1 91 ? -9.056 14.115 19.684 1.00 80.69 91 SER A O 1
ATOM 739 N N . LEU A 1 92 ? -10.980 14.540 20.717 1.00 79.62 92 LEU A N 1
ATOM 740 C CA . LEU A 1 92 ? -11.373 15.631 19.807 1.00 79.62 92 LEU A CA 1
ATOM 741 C C . LEU A 1 92 ? -10.365 16.788 19.740 1.00 79.62 92 LEU A C 1
ATOM 743 O O . LEU A 1 92 ? -10.407 17.590 18.806 1.00 79.62 92 LEU A O 1
ATOM 747 N N . LYS A 1 93 ? -9.490 16.923 20.746 1.00 81.75 93 LYS A N 1
ATOM 748 C CA . LYS A 1 93 ? -8.495 17.999 20.761 1.00 81.75 93 LYS A CA 1
ATOM 749 C C . LYS A 1 93 ? -7.490 17.843 19.631 1.00 81.75 93 LYS A C 1
ATOM 751 O O . LYS A 1 93 ? -6.992 18.866 19.180 1.00 81.75 93 LYS A O 1
ATOM 756 N N . GLU A 1 94 ? -7.266 16.626 19.150 1.00 78.12 94 GLU A N 1
ATOM 757 C CA . GLU A 1 94 ? -6.201 16.299 18.203 1.00 78.12 94 GLU A CA 1
ATOM 758 C C . GLU A 1 94 ? -6.394 16.982 16.854 1.00 78.12 94 GLU A C 1
ATOM 760 O O . GLU A 1 94 ? -5.441 17.527 16.302 1.00 78.12 94 GLU A O 1
ATOM 765 N N . ILE A 1 95 ? -7.648 17.098 16.410 1.00 80.69 95 ILE A N 1
ATOM 766 C CA . ILE A 1 95 ? -8.022 17.881 15.228 1.00 80.69 95 ILE A CA 1
ATOM 767 C C . ILE A 1 95 ? -7.726 19.369 15.451 1.00 80.69 95 ILE A C 1
ATOM 769 O O . ILE A 1 95 ? -7.182 20.035 14.583 1.00 80.69 95 ILE A O 1
ATOM 773 N N . SER A 1 96 ? -8.074 19.913 16.622 1.00 84.06 96 SER A N 1
ATOM 774 C CA . SER A 1 96 ? -7.857 21.340 16.912 1.00 84.06 96 SER A CA 1
ATOM 775 C C . SER A 1 96 ? -6.393 21.705 17.175 1.00 84.06 96 SER A C 1
ATOM 777 O O . SER A 1 96 ? -6.020 22.865 17.010 1.00 84.06 96 SER A O 1
ATOM 779 N N . SER A 1 97 ? -5.579 20.740 17.610 1.00 81.81 97 SER A N 1
ATOM 780 C CA . SER A 1 97 ? -4.153 20.913 17.892 1.00 81.81 97 SER A CA 1
ATOM 781 C C . SER A 1 97 ? -3.243 20.413 16.772 1.00 81.81 97 SER A C 1
ATOM 783 O O . SER A 1 97 ? -2.030 20.479 16.945 1.00 81.81 97 SER A O 1
ATOM 785 N N . ASN A 1 98 ? -3.800 19.924 15.657 1.00 82.50 98 ASN A N 1
ATOM 786 C CA . ASN A 1 98 ? -3.073 19.274 14.560 1.00 82.50 98 ASN A CA 1
ATOM 787 C C . ASN A 1 98 ? -2.116 18.161 15.026 1.00 82.50 98 ASN A C 1
ATOM 789 O O . ASN A 1 98 ? -1.045 17.971 14.457 1.00 82.50 98 ASN A O 1
ATOM 793 N N . THR A 1 99 ? -2.481 17.432 16.083 1.00 83.81 99 THR A N 1
ATOM 794 C CA . THR A 1 99 ? -1.689 16.306 16.606 1.00 83.81 99 THR A CA 1
ATOM 795 C C . THR A 1 99 ? -2.228 14.997 16.047 1.00 83.81 99 THR A C 1
ATOM 797 O O . THR A 1 99 ? -2.742 14.166 16.791 1.00 83.81 99 THR A O 1
ATOM 800 N N . PHE A 1 100 ? -2.166 14.879 14.728 1.00 86.00 100 PHE A N 1
ATOM 801 C CA . PHE A 1 100 ? -2.549 13.714 13.941 1.00 86.00 100 PHE A CA 1
ATOM 802 C C . PHE A 1 100 ? -1.607 13.612 12.740 1.00 86.00 100 PHE A C 1
ATOM 804 O O . PHE A 1 100 ? -0.888 14.562 12.433 1.00 86.00 100 PHE A O 1
ATOM 811 N N . GLU A 1 101 ? -1.659 12.490 12.038 1.00 87.62 101 GLU A N 1
ATOM 812 C CA . GLU A 1 101 ? -0.931 12.235 10.802 1.00 87.62 101 GLU A CA 1
ATOM 813 C C . GLU A 1 101 ? -1.932 11.841 9.717 1.00 87.62 101 GLU A C 1
ATOM 815 O O . GLU A 1 101 ? -2.689 10.879 9.856 1.00 87.62 101 GLU A O 1
ATOM 820 N N . TYR A 1 102 ? -1.971 12.609 8.632 1.00 91.25 102 TYR A N 1
ATOM 821 C CA . TYR A 1 102 ? -2.813 12.310 7.482 1.00 91.25 102 TYR A CA 1
ATOM 822 C C . TYR A 1 102 ? -1.944 12.016 6.268 1.00 91.25 102 TYR A C 1
ATOM 824 O O . TYR A 1 102 ? -1.303 12.908 5.715 1.00 91.25 102 TYR A O 1
ATOM 832 N N . TYR A 1 103 ? -1.940 10.761 5.839 1.00 93.19 103 TYR A N 1
ATOM 833 C CA . TYR A 1 103 ? -1.167 10.283 4.707 1.00 93.19 103 TYR A CA 1
ATOM 834 C C . TYR A 1 103 ? -2.022 10.195 3.448 1.00 93.19 103 TYR A C 1
ATOM 836 O O . TYR A 1 103 ? -3.128 9.645 3.466 1.00 93.19 103 TYR A O 1
ATOM 844 N N . LYS A 1 104 ? -1.468 10.662 2.328 1.00 96.25 104 LYS A N 1
ATOM 845 C CA . LYS A 1 104 ? -1.920 10.302 0.984 1.00 96.25 104 LYS A CA 1
ATOM 846 C C . LYS A 1 104 ? -1.016 9.195 0.449 1.00 96.25 104 LYS A C 1
ATOM 848 O O . LYS A 1 104 ? 0.205 9.330 0.466 1.00 96.25 104 LYS A O 1
ATOM 853 N N . ILE A 1 105 ? -1.630 8.122 -0.036 1.00 97.62 105 ILE A N 1
ATOM 854 C CA . ILE A 1 105 ? -0.949 6.969 -0.617 1.00 97.62 105 ILE A CA 1
ATOM 855 C C . ILE A 1 105 ? -1.328 6.897 -2.092 1.00 97.62 105 ILE A C 1
ATOM 857 O O . ILE A 1 105 ? -2.512 6.958 -2.430 1.00 97.62 105 ILE A O 1
ATOM 861 N N . THR A 1 106 ? -0.340 6.771 -2.969 1.00 98.19 106 THR A N 1
ATOM 862 C CA . THR A 1 106 ? -0.563 6.614 -4.409 1.00 98.19 106 THR A CA 1
ATOM 863 C C . THR A 1 106 ? 0.240 5.447 -4.947 1.00 98.19 106 THR A C 1
ATOM 865 O O . THR A 1 106 ? 1.361 5.216 -4.509 1.00 98.19 106 THR A O 1
ATOM 868 N N . PHE A 1 107 ? -0.317 4.749 -5.922 1.00 98.31 107 PHE A N 1
ATOM 869 C CA . PHE A 1 107 ? 0.349 3.721 -6.706 1.00 98.31 107 PHE A CA 1
ATOM 870 C C . PHE A 1 107 ? 0.289 4.143 -8.168 1.00 98.31 107 PHE A C 1
ATOM 872 O O . PHE A 1 107 ? -0.801 4.453 -8.644 1.00 98.31 107 PHE A O 1
ATOM 879 N N . SER A 1 108 ? 1.432 4.197 -8.842 1.00 96.88 108 SER A N 1
ATOM 880 C CA . SER A 1 108 ? 1.554 4.522 -10.268 1.00 96.88 108 SER A CA 1
ATOM 881 C C . SER A 1 108 ? 2.953 4.149 -10.748 1.00 96.88 108 SER A C 1
ATOM 883 O O . SER A 1 108 ? 3.899 4.365 -9.994 1.00 96.88 108 SER A O 1
ATOM 885 N N . GLU A 1 109 ? 3.103 3.671 -11.987 1.00 91.06 109 GLU A N 1
ATOM 886 C CA . GLU A 1 109 ? 4.424 3.487 -12.631 1.00 91.06 109 GLU A CA 1
ATOM 887 C C . GLU A 1 109 ? 5.405 2.658 -11.778 1.00 91.06 109 GLU A C 1
ATOM 889 O O . GLU A 1 109 ? 6.533 3.069 -11.525 1.00 91.06 109 GLU A O 1
ATOM 894 N N . ASN A 1 110 ? 4.948 1.513 -11.260 1.00 94.50 110 ASN A N 1
ATOM 895 C CA . ASN A 1 110 ? 5.726 0.631 -10.376 1.00 94.50 110 ASN A CA 1
ATOM 896 C C . ASN A 1 110 ? 6.288 1.328 -9.120 1.00 94.50 110 ASN A C 1
ATOM 898 O O . ASN A 1 110 ? 7.300 0.921 -8.546 1.00 94.50 110 ASN A O 1
ATOM 902 N N . MET A 1 111 ? 5.614 2.390 -8.672 1.00 95.94 111 MET A N 1
ATOM 903 C CA . MET A 1 111 ? 5.975 3.136 -7.478 1.00 95.94 111 MET A CA 1
ATOM 904 C C . MET A 1 111 ? 4.774 3.293 -6.547 1.00 95.94 111 MET A C 1
ATOM 906 O O . MET A 1 111 ? 3.705 3.771 -6.931 1.00 95.94 111 MET A O 1
ATOM 910 N N . ILE A 1 112 ? 4.977 2.941 -5.281 1.00 97.50 112 ILE A N 1
ATOM 911 C CA . ILE A 1 112 ? 4.088 3.294 -4.174 1.00 97.50 112 ILE A CA 1
ATOM 912 C C . ILE A 1 112 ? 4.663 4.552 -3.533 1.00 97.50 112 ILE A C 1
ATOM 914 O O . ILE A 1 112 ? 5.823 4.552 -3.145 1.00 97.50 112 ILE A O 1
ATOM 918 N N . ARG A 1 113 ? 3.883 5.621 -3.391 1.00 95.62 113 ARG A N 1
ATOM 919 C CA . ARG A 1 113 ? 4.283 6.830 -2.655 1.00 95.62 113 ARG A CA 1
ATOM 920 C C . ARG A 1 113 ? 3.416 6.991 -1.426 1.00 95.62 113 ARG A C 1
ATOM 922 O O . ARG A 1 113 ? 2.199 6.834 -1.511 1.00 95.62 113 ARG A O 1
ATOM 929 N N . ILE A 1 114 ? 4.041 7.335 -0.307 1.00 93.75 114 ILE A N 1
ATOM 930 C CA . ILE A 1 114 ? 3.368 7.618 0.960 1.00 93.75 114 ILE A CA 1
ATOM 931 C C . ILE A 1 114 ? 3.824 9.006 1.393 1.00 93.75 114 ILE A C 1
ATOM 933 O O . ILE A 1 114 ? 4.993 9.232 1.683 1.00 93.75 114 ILE A O 1
ATOM 937 N N . ALA A 1 115 ? 2.900 9.962 1.377 1.00 90.81 115 ALA A N 1
ATOM 938 C CA . ALA A 1 115 ? 3.192 11.354 1.686 1.00 90.81 115 ALA A CA 1
ATOM 939 C C . ALA A 1 115 ? 2.353 11.816 2.874 1.00 90.81 115 ALA A C 1
ATOM 941 O O . ALA A 1 115 ? 1.128 11.686 2.849 1.00 90.81 115 ALA A O 1
ATOM 942 N N . LEU A 1 116 ? 3.001 12.400 3.885 1.00 89.06 116 LEU A N 1
ATOM 943 C CA . LEU A 1 116 ? 2.310 13.139 4.938 1.00 89.06 116 LEU A CA 1
ATOM 944 C C . LEU A 1 116 ? 1.708 14.408 4.318 1.00 89.06 116 LEU A C 1
ATOM 946 O O . LEU A 1 116 ? 2.423 15.333 3.940 1.00 89.06 116 LEU A O 1
ATOM 950 N N . ALA A 1 117 ? 0.391 14.413 4.146 1.00 89.69 117 ALA A N 1
ATOM 951 C CA . ALA A 1 117 ? -0.350 15.475 3.480 1.00 89.69 117 ALA A CA 1
ATOM 952 C C . ALA A 1 117 ? -0.858 16.549 4.455 1.00 89.69 117 ALA A C 1
ATOM 954 O O . ALA A 1 117 ? -1.050 17.690 4.038 1.00 89.69 117 ALA A O 1
ATOM 955 N N . ASP A 1 118 ? -1.089 16.197 5.723 1.00 88.88 118 ASP A N 1
ATOM 956 C CA . ASP A 1 118 ? -1.472 17.139 6.781 1.00 88.88 118 ASP A CA 1
ATOM 957 C C . ASP A 1 118 ? -1.124 16.583 8.173 1.00 88.88 118 ASP A C 1
ATOM 959 O O . ASP A 1 118 ? -0.885 15.382 8.342 1.00 88.88 118 ASP A O 1
ATOM 963 N N . GLY A 1 119 ? -1.144 17.466 9.171 1.00 84.56 119 GLY A N 1
ATOM 964 C CA . GLY A 1 119 ? -0.789 17.166 10.550 1.00 84.56 119 GLY A CA 1
ATOM 965 C C . GLY A 1 119 ? 0.712 17.275 10.825 1.00 84.56 119 GLY A C 1
ATOM 966 O O . GLY A 1 119 ? 1.489 17.750 9.996 1.00 84.56 119 GLY A O 1
ATOM 967 N N . PHE A 1 120 ? 1.120 16.877 12.026 1.00 78.94 120 PHE A N 1
ATOM 968 C CA . PHE A 1 120 ? 2.520 16.878 12.448 1.00 78.94 120 PHE A CA 1
ATOM 969 C C . PHE A 1 120 ? 2.837 15.582 13.173 1.00 78.94 120 PHE A C 1
ATOM 971 O O . PHE A 1 120 ? 2.004 15.066 13.920 1.00 78.94 120 PHE A O 1
ATOM 978 N N . GLU A 1 121 ? 4.074 15.117 12.998 1.00 65.00 121 GLU A N 1
ATOM 979 C CA . GLU A 1 121 ? 4.571 13.913 13.653 1.00 65.00 121 GLU A CA 1
ATOM 980 C C . GLU A 1 121 ? 4.355 14.007 15.167 1.00 65.00 121 GLU A C 1
ATOM 982 O O . GLU A 1 121 ? 4.834 14.923 15.853 1.00 65.00 121 GLU A O 1
ATOM 987 N N . THR A 1 122 ? 3.601 13.051 15.705 1.00 61.31 122 THR A N 1
ATOM 988 C CA . THR A 1 122 ? 3.392 12.997 17.147 1.00 61.31 122 THR A CA 1
ATOM 989 C C . THR A 1 122 ? 4.583 12.275 17.772 1.00 61.31 122 THR A C 1
ATOM 991 O O . THR A 1 122 ? 4.720 11.061 17.710 1.00 61.31 122 THR A O 1
ATOM 994 N N . SER A 1 123 ? 5.479 13.037 18.399 1.00 51.94 123 SER A N 1
ATOM 995 C CA . SER A 1 123 ? 6.768 12.581 18.953 1.00 51.94 123 SER A CA 1
ATOM 996 C C . SER A 1 123 ? 6.699 11.576 20.125 1.00 51.94 123 SER A C 1
ATOM 998 O O . SER A 1 123 ? 7.651 11.448 20.896 1.00 51.94 123 SER A O 1
ATOM 1000 N N . GLY A 1 124 ? 5.602 10.833 20.303 1.00 49.00 124 GLY A N 1
ATOM 1001 C CA . GLY A 1 124 ? 5.561 9.759 21.291 1.00 49.00 124 GLY A CA 1
ATOM 1002 C C . GLY A 1 124 ? 4.218 9.044 21.441 1.00 49.00 124 GLY A C 1
ATOM 1003 O O . GLY A 1 124 ? 3.234 9.655 21.876 1.00 49.00 124 GLY A O 1
ATOM 1004 N N . LYS A 1 125 ? 4.290 7.715 21.249 1.00 45.78 125 LYS A N 1
ATOM 1005 C CA . LYS A 1 125 ? 3.289 6.643 21.439 1.00 45.78 125 LYS A CA 1
ATOM 1006 C C . LYS A 1 125 ? 2.357 6.344 20.262 1.00 45.78 125 LYS A C 1
ATOM 1008 O O . LYS A 1 125 ? 1.147 6.481 20.409 1.00 45.78 125 LYS A O 1
ATOM 1013 N N . LEU A 1 126 ? 2.910 5.813 19.173 1.00 54.62 126 LEU A N 1
ATOM 1014 C CA . LEU A 1 126 ? 2.142 5.151 18.105 1.00 54.62 126 LEU A CA 1
ATOM 1015 C C . LEU A 1 126 ? 2.816 3.854 17.617 1.00 54.62 126 LEU A C 1
ATOM 1017 O O . LEU A 1 126 ? 2.670 3.441 16.471 1.00 54.62 126 LEU A O 1
ATOM 1021 N N . ASP A 1 127 ? 3.517 3.170 18.523 1.00 63.88 127 ASP A N 1
ATOM 1022 C CA . ASP A 1 127 ? 4.624 2.250 18.222 1.00 63.88 127 ASP A CA 1
ATOM 1023 C C . ASP A 1 127 ? 4.279 1.008 17.362 1.00 63.88 127 ASP A C 1
ATOM 1025 O O . ASP A 1 127 ? 5.189 0.301 16.943 1.00 63.88 127 ASP A O 1
ATOM 1029 N N . LYS A 1 128 ? 2.999 0.723 17.071 1.00 63.75 128 LYS A N 1
ATOM 1030 C CA . LYS A 1 128 ? 2.588 -0.315 16.094 1.00 63.75 128 LYS A CA 1
ATOM 1031 C C . LYS A 1 128 ? 1.568 0.132 15.049 1.00 63.75 128 LYS A C 1
ATOM 1033 O O . LYS A 1 128 ? 1.570 -0.410 13.947 1.00 63.75 128 LYS A O 1
ATOM 1038 N N . ASN A 1 129 ? 0.783 1.169 15.340 1.00 71.81 129 ASN A N 1
ATOM 1039 C CA . ASN A 1 129 ? -0.093 1.840 14.369 1.00 71.81 129 ASN A CA 1
ATOM 1040 C C . ASN A 1 129 ? 0.670 2.645 13.310 1.00 71.81 129 ASN A C 1
ATOM 1042 O O . ASN A 1 129 ? 0.056 3.283 12.464 1.00 71.81 129 ASN A O 1
ATOM 1046 N N . GLN A 1 130 ? 1.996 2.641 13.365 1.00 78.94 130 GLN A N 1
ATOM 1047 C CA . GLN A 1 130 ? 2.859 3.248 12.363 1.00 78.94 130 GLN A CA 1
ATOM 1048 C C . GLN A 1 130 ? 3.698 2.216 11.618 1.00 78.94 130 GLN A C 1
ATOM 1050 O O . GLN A 1 130 ? 4.539 2.607 10.828 1.00 78.94 130 GLN A O 1
ATOM 1055 N N . ILE A 1 131 ? 3.508 0.915 11.842 1.00 86.94 131 ILE A N 1
ATOM 1056 C CA . ILE A 1 131 ? 4.289 -0.117 11.157 1.00 86.94 131 ILE A CA 1
ATOM 1057 C C . ILE A 1 131 ? 3.431 -0.753 10.068 1.00 86.94 131 ILE A C 1
ATOM 1059 O O . ILE A 1 131 ? 2.327 -1.229 10.339 1.00 86.94 131 ILE A O 1
ATOM 1063 N N . VAL A 1 132 ? 3.963 -0.780 8.849 1.00 90.56 132 VAL A N 1
ATOM 1064 C CA . VAL A 1 132 ? 3.440 -1.543 7.719 1.00 90.56 132 VAL A CA 1
ATOM 1065 C C . VAL A 1 132 ? 4.097 -2.918 7.716 1.00 90.56 132 VAL A C 1
ATOM 1067 O O . VAL A 1 132 ? 5.315 -3.039 7.623 1.00 90.56 132 VAL A O 1
ATOM 1070 N N . GLU A 1 133 ? 3.293 -3.969 7.824 1.00 91.62 133 GLU A N 1
ATOM 1071 C CA . GLU A 1 133 ? 3.777 -5.355 7.766 1.00 91.62 133 GLU A CA 1
ATOM 1072 C C . GLU A 1 133 ? 3.799 -5.896 6.337 1.00 91.62 133 GLU A C 1
ATOM 1074 O O . GLU A 1 133 ? 4.697 -6.649 5.972 1.00 91.62 133 GLU A O 1
ATOM 1079 N N . ASN A 1 134 ? 2.792 -5.544 5.537 1.00 94.56 134 ASN A N 1
ATOM 1080 C CA . ASN A 1 134 ? 2.632 -6.058 4.183 1.00 94.56 134 ASN A CA 1
ATOM 1081 C C . ASN A 1 134 ? 1.902 -5.036 3.309 1.00 94.56 134 ASN A C 1
ATOM 1083 O O . ASN A 1 134 ? 0.864 -4.492 3.702 1.00 94.56 134 ASN A O 1
ATOM 1087 N N . ILE A 1 135 ? 2.421 -4.821 2.105 1.00 97.25 135 ILE A N 1
ATOM 1088 C CA . ILE A 1 135 ? 1.712 -4.133 1.029 1.00 97.25 135 ILE A CA 1
ATOM 1089 C C . ILE A 1 135 ? 1.415 -5.160 -0.054 1.00 97.25 135 ILE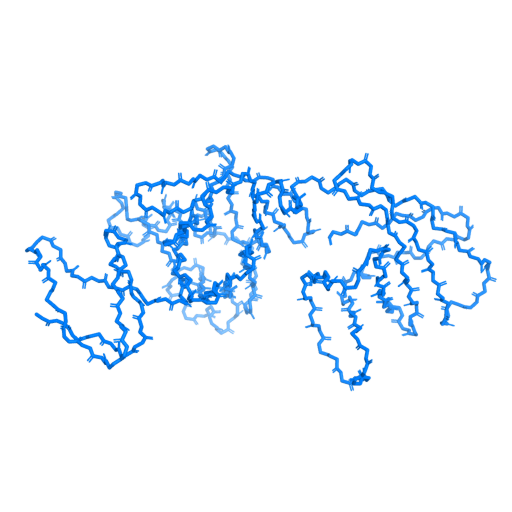 A C 1
ATOM 1091 O O . ILE A 1 135 ? 2.323 -5.790 -0.578 1.00 97.25 135 ILE A O 1
ATOM 1095 N N . THR A 1 136 ? 0.141 -5.339 -0.381 1.00 98.12 136 THR A N 1
ATOM 1096 C CA . THR A 1 136 ? -0.317 -6.319 -1.365 1.00 98.12 136 THR A CA 1
ATOM 1097 C C . THR A 1 136 ? -0.942 -5.613 -2.557 1.00 98.12 136 THR A C 1
ATOM 1099 O O . THR A 1 136 ? -1.924 -4.890 -2.390 1.00 98.12 136 THR A O 1
ATOM 1102 N N . VAL A 1 137 ? -0.408 -5.851 -3.752 1.00 98.44 137 VAL A N 1
ATOM 1103 C CA . VAL A 1 137 ? -1.023 -5.468 -5.027 1.00 98.44 137 VAL A CA 1
ATOM 1104 C C . VAL A 1 137 ? -1.795 -6.669 -5.560 1.00 98.44 137 VAL A C 1
ATOM 1106 O O . VAL A 1 137 ? -1.244 -7.759 -5.693 1.00 98.44 137 VAL A O 1
ATOM 1109 N N . VAL A 1 138 ? -3.082 -6.472 -5.822 1.00 98.06 138 VAL A N 1
ATOM 1110 C CA . VAL A 1 138 ? -3.996 -7.491 -6.357 1.00 98.06 138 VAL A CA 1
ATOM 1111 C C . VAL A 1 138 ? -4.107 -7.337 -7.868 1.00 98.06 138 VAL A C 1
ATOM 1113 O O . VAL A 1 138 ? -3.943 -6.221 -8.361 1.00 98.06 138 VAL A O 1
ATOM 1116 N N . ASP A 1 139 ? -4.429 -8.422 -8.584 1.00 97.00 139 ASP A N 1
ATOM 1117 C CA . ASP A 1 139 ? -4.482 -8.432 -10.056 1.00 97.00 139 ASP A CA 1
ATOM 1118 C C . ASP A 1 139 ? -3.114 -8.067 -10.665 1.00 97.00 139 ASP A C 1
ATOM 1120 O O . ASP A 1 139 ? -2.979 -7.336 -11.641 1.00 97.00 139 ASP A O 1
ATOM 1124 N N . ALA A 1 140 ? -2.062 -8.590 -10.041 1.00 97.38 140 ALA A N 1
ATOM 1125 C CA . ALA A 1 140 ? -0.666 -8.275 -10.296 1.00 97.38 140 ALA A CA 1
ATOM 1126 C C . ALA A 1 140 ? -0.020 -9.197 -11.346 1.00 97.38 140 ALA A C 1
ATOM 1128 O O . ALA A 1 140 ? 1.199 -9.318 -11.378 1.00 97.38 140 ALA A O 1
ATOM 1129 N N . ALA A 1 141 ? -0.802 -9.857 -12.211 1.00 97.00 141 ALA A N 1
ATOM 1130 C CA . ALA A 1 141 ? -0.303 -10.783 -13.239 1.00 97.00 141 ALA A CA 1
ATOM 1131 C C . ALA A 1 141 ? 0.824 -10.207 -14.110 1.00 97.00 141 ALA A C 1
ATOM 1133 O O . ALA A 1 141 ? 1.724 -10.923 -14.537 1.00 97.00 141 ALA A O 1
ATOM 1134 N N . MET A 1 142 ? 0.778 -8.899 -14.350 1.00 95.81 142 MET A N 1
ATOM 1135 C CA . MET A 1 142 ? 1.774 -8.183 -15.139 1.00 95.81 142 MET A CA 1
ATOM 1136 C C . MET A 1 142 ? 3.097 -7.901 -14.413 1.00 95.81 142 MET A C 1
ATOM 1138 O O . MET A 1 142 ? 4.018 -7.417 -15.052 1.00 95.81 142 MET A O 1
ATOM 1142 N N . TYR A 1 143 ? 3.177 -8.172 -13.110 1.00 96.94 143 TYR A N 1
ATOM 1143 C CA . TYR A 1 143 ? 4.365 -7.971 -12.276 1.00 96.94 143 TYR A CA 1
ATOM 1144 C C . TYR A 1 143 ? 5.024 -9.304 -11.883 1.00 96.94 143 TYR A C 1
ATOM 1146 O O . TYR A 1 143 ? 5.796 -9.357 -10.928 1.00 96.94 143 TYR A O 1
ATOM 1154 N N . ASN A 1 144 ? 4.701 -10.400 -12.579 1.00 97.44 144 ASN A N 1
ATOM 1155 C CA . ASN A 1 144 ? 5.168 -11.748 -12.237 1.00 97.44 144 ASN A CA 1
ATOM 1156 C C . ASN A 1 144 ? 6.689 -11.950 -12.370 1.00 97.44 144 ASN A C 1
ATOM 1158 O O . ASN A 1 144 ? 7.231 -12.935 -11.876 1.00 97.44 144 ASN A O 1
ATOM 1162 N N . ASP A 1 145 ? 7.366 -11.035 -13.050 1.00 97.06 145 ASP A N 1
ATOM 1163 C CA . ASP A 1 145 ? 8.803 -11.006 -13.287 1.00 97.06 145 ASP A CA 1
ATOM 1164 C C . ASP A 1 145 ? 9.538 -9.981 -12.410 1.00 97.06 145 ASP A C 1
ATOM 1166 O O . ASP A 1 145 ? 10.748 -9.807 -12.561 1.00 97.06 145 ASP A O 1
ATOM 1170 N N . THR A 1 146 ? 8.830 -9.332 -11.478 1.00 97.56 146 THR A N 1
ATOM 1171 C CA . THR A 1 146 ? 9.430 -8.407 -10.511 1.00 97.56 146 THR A CA 1
ATOM 1172 C C . THR A 1 146 ? 10.419 -9.157 -9.622 1.00 97.56 146 THR A C 1
ATOM 1174 O O . THR A 1 146 ? 10.058 -10.129 -8.957 1.00 97.56 146 THR A O 1
ATOM 1177 N N . ASP A 1 147 ? 11.665 -8.691 -9.581 1.00 96.06 147 ASP A N 1
ATOM 1178 C CA . ASP A 1 147 ? 12.755 -9.336 -8.841 1.00 96.06 147 ASP A CA 1
ATOM 1179 C C . ASP A 1 147 ? 13.483 -8.396 -7.866 1.00 96.06 147 ASP A C 1
ATOM 1181 O O . ASP A 1 147 ? 14.336 -8.849 -7.096 1.00 96.06 147 ASP A O 1
ATOM 1185 N N . PHE A 1 148 ? 13.110 -7.113 -7.832 1.00 95.94 148 PHE A N 1
ATOM 1186 C CA . PHE A 1 148 ? 13.591 -6.160 -6.837 1.00 95.94 148 PHE A CA 1
ATOM 1187 C C . PHE A 1 148 ? 12.486 -5.232 -6.323 1.00 95.94 148 PHE A C 1
ATOM 1189 O O . PHE A 1 148 ? 11.518 -4.928 -7.018 1.00 95.94 148 PHE A O 1
ATOM 1196 N N . ALA A 1 149 ? 12.677 -4.733 -5.100 1.00 97.00 149 ALA A N 1
ATOM 1197 C CA . ALA A 1 149 ? 11.914 -3.631 -4.531 1.00 97.00 149 ALA A CA 1
ATOM 1198 C C . ALA A 1 149 ? 12.764 -2.857 -3.512 1.00 97.00 149 ALA A C 1
ATOM 1200 O O . ALA A 1 149 ? 13.489 -3.450 -2.709 1.00 97.00 149 ALA A O 1
ATOM 1201 N N . CYS A 1 150 ? 12.660 -1.533 -3.534 1.00 94.19 150 CYS A N 1
ATOM 1202 C CA . CYS A 1 150 ? 13.498 -0.615 -2.770 1.00 94.19 150 CYS A CA 1
ATOM 1203 C C . CYS A 1 150 ? 12.609 0.438 -2.113 1.00 94.19 150 CYS A C 1
ATOM 1205 O O . CYS A 1 150 ? 11.828 1.103 -2.791 1.00 94.19 150 CYS A O 1
ATOM 1207 N N . MET A 1 151 ? 12.725 0.586 -0.798 1.00 94.12 151 MET A N 1
ATOM 1208 C CA . MET A 1 151 ? 12.066 1.637 -0.028 1.00 94.12 151 MET A CA 1
ATOM 1209 C C . MET A 1 151 ? 12.981 2.858 0.069 1.00 94.12 151 MET A C 1
ATOM 1211 O O . MET A 1 151 ? 14.166 2.691 0.329 1.00 94.12 151 MET A O 1
ATOM 1215 N N . PHE A 1 152 ? 12.426 4.061 -0.064 1.00 91.00 152 PHE A N 1
ATOM 1216 C CA . PHE A 1 152 ? 13.125 5.328 0.164 1.00 91.00 152 PHE A CA 1
ATOM 1217 C C . PHE A 1 152 ? 12.599 6.001 1.418 1.00 91.00 152 PHE A C 1
ATOM 1219 O O . PHE A 1 152 ? 11.378 6.058 1.613 1.00 91.00 152 PHE A O 1
ATOM 1226 N N . ASP A 1 153 ? 13.508 6.543 2.221 1.00 88.12 153 ASP A N 1
ATOM 1227 C CA . ASP A 1 153 ? 13.163 7.316 3.406 1.00 88.12 153 ASP A CA 1
ATOM 1228 C C . ASP A 1 153 ? 13.130 8.832 3.171 1.00 88.12 153 ASP A C 1
ATOM 1230 O O . ASP A 1 153 ? 13.104 9.310 2.036 1.00 88.12 153 ASP A O 1
ATOM 1234 N N . GLU A 1 154 ? 13.045 9.611 4.252 1.00 82.69 154 GLU A N 1
ATOM 1235 C CA . GLU A 1 154 ? 12.993 11.075 4.180 1.00 82.69 154 GLU A CA 1
ATOM 1236 C C . GLU A 1 154 ? 14.291 11.706 3.660 1.00 82.69 154 GLU A C 1
ATOM 1238 O O . GLU A 1 154 ? 14.244 12.810 3.117 1.00 82.69 154 GLU A O 1
ATOM 1243 N N . ASN A 1 155 ? 15.420 11.008 3.807 1.00 83.75 155 ASN A N 1
ATOM 1244 C CA . ASN A 1 155 ? 16.718 11.400 3.264 1.00 83.75 155 ASN A CA 1
ATOM 1245 C C . ASN A 1 155 ? 16.944 10.822 1.865 1.00 83.75 155 ASN A C 1
ATOM 1247 O O . ASN A 1 155 ? 18.001 11.046 1.291 1.00 83.75 155 ASN A O 1
ATOM 1251 N N . MET A 1 156 ? 15.951 10.106 1.322 1.00 81.62 156 MET A N 1
ATOM 1252 C CA . MET A 1 156 ? 16.052 9.337 0.086 1.00 81.62 156 MET A CA 1
ATOM 1253 C C . MET A 1 156 ? 17.090 8.204 0.160 1.00 81.62 156 MET A C 1
ATOM 1255 O O . MET A 1 156 ? 17.562 7.714 -0.870 1.00 81.62 156 MET A O 1
ATOM 1259 N N . ASP A 1 157 ? 17.408 7.734 1.369 1.00 85.56 157 ASP A N 1
ATOM 1260 C CA . ASP A 1 157 ? 18.226 6.544 1.550 1.00 85.56 157 ASP A CA 1
ATOM 1261 C C . ASP A 1 157 ? 17.421 5.318 1.107 1.00 85.56 157 ASP A C 1
ATOM 1263 O O . ASP A 1 157 ? 16.295 5.079 1.560 1.00 85.56 157 ASP A O 1
ATOM 1267 N N . SER A 1 158 ? 17.998 4.528 0.201 1.00 89.75 158 SER A N 1
ATOM 1268 C CA . SER A 1 158 ? 17.348 3.331 -0.325 1.00 89.75 158 SER A CA 1
ATOM 1269 C C . SER A 1 158 ? 17.617 2.120 0.567 1.00 89.75 158 SER A C 1
ATOM 1271 O O . SER A 1 158 ? 18.770 1.752 0.805 1.00 89.75 158 SER A O 1
ATOM 1273 N N . THR A 1 159 ? 16.564 1.430 0.988 1.00 90.88 159 THR A N 1
ATOM 1274 C CA . THR A 1 159 ? 16.650 0.149 1.693 1.00 90.88 159 THR A CA 1
ATOM 1275 C C . THR A 1 159 ? 15.965 -0.942 0.867 1.00 90.88 159 THR A C 1
ATOM 1277 O O . THR A 1 159 ? 14.762 -0.840 0.615 1.00 90.88 159 THR A O 1
ATOM 1280 N N . PRO A 1 160 ? 16.679 -2.004 0.448 1.00 93.19 160 PRO A N 1
ATOM 1281 C CA . PRO A 1 160 ? 16.062 -3.134 -0.239 1.00 93.19 160 PRO A CA 1
ATOM 1282 C C . PRO A 1 160 ? 15.035 -3.834 0.655 1.00 93.19 160 PRO A C 1
ATOM 1284 O O . PRO A 1 160 ? 15.336 -4.162 1.806 1.00 93.19 160 PRO A O 1
ATOM 1287 N N . ILE A 1 161 ? 13.860 -4.122 0.104 1.00 94.88 161 ILE A N 1
ATOM 1288 C CA . ILE A 1 161 ? 12.802 -4.899 0.760 1.00 94.88 161 ILE A CA 1
ATOM 1289 C C . ILE A 1 161 ? 12.531 -6.186 -0.022 1.00 94.88 161 ILE A C 1
ATOM 1291 O O . ILE A 1 161 ? 13.007 -6.368 -1.143 1.00 94.88 161 ILE A O 1
ATOM 1295 N N . VAL A 1 162 ? 11.804 -7.119 0.588 1.00 96.31 162 VAL A N 1
ATOM 1296 C CA . VAL A 1 162 ? 11.453 -8.380 -0.068 1.00 96.31 162 VAL A CA 1
ATOM 1297 C C . VAL A 1 162 ? 10.229 -8.156 -0.939 1.00 96.31 162 VAL A C 1
ATOM 1299 O O . VAL A 1 162 ? 9.235 -7.592 -0.484 1.00 96.31 162 VAL A O 1
ATOM 1302 N N . VAL A 1 163 ? 10.313 -8.635 -2.176 1.00 97.00 163 VAL A N 1
ATOM 1303 C CA . VAL A 1 163 ? 9.183 -8.755 -3.088 1.00 97.00 163 VAL A CA 1
ATOM 1304 C C . VAL A 1 163 ? 8.877 -10.234 -3.308 1.00 97.00 163 VAL A C 1
ATOM 1306 O O . VAL A 1 163 ? 9.793 -11.034 -3.499 1.00 97.00 163 VAL A O 1
ATOM 1309 N N . ASP A 1 164 ? 7.603 -10.600 -3.209 1.00 97.81 164 ASP A N 1
ATOM 1310 C CA . ASP A 1 164 ? 7.127 -11.977 -3.350 1.00 97.81 164 ASP A CA 1
ATOM 1311 C C . ASP A 1 164 ? 5.863 -12.003 -4.211 1.00 97.81 164 ASP A C 1
ATOM 1313 O O . ASP A 1 164 ? 4.906 -11.277 -3.936 1.00 97.81 164 ASP A O 1
ATOM 1317 N N . TYR A 1 165 ? 5.867 -12.814 -5.267 1.00 98.19 165 TYR A N 1
ATOM 1318 C CA . TYR A 1 165 ? 4.755 -12.924 -6.205 1.00 98.19 165 TYR A CA 1
ATOM 1319 C C . TYR A 1 165 ? 4.065 -14.281 -6.055 1.00 98.19 165 TYR A C 1
ATOM 1321 O O . TYR A 1 165 ? 4.673 -15.333 -6.249 1.00 98.19 165 TYR A O 1
ATOM 1329 N N . ASP A 1 166 ? 2.774 -14.249 -5.736 1.00 97.69 166 ASP A N 1
ATOM 1330 C CA . ASP A 1 166 ? 1.915 -15.427 -5.675 1.00 97.69 166 ASP A CA 1
ATOM 1331 C C . ASP A 1 166 ? 1.251 -15.643 -7.042 1.00 97.69 166 ASP A C 1
ATOM 1333 O O . ASP A 1 166 ? 0.295 -14.951 -7.402 1.00 97.69 166 ASP A O 1
ATOM 1337 N N . GLU A 1 167 ? 1.756 -16.622 -7.799 1.00 96.31 167 GLU A N 1
ATOM 1338 C CA . GLU A 1 167 ? 1.222 -16.991 -9.117 1.00 96.31 167 GLU A CA 1
ATOM 1339 C C . GLU A 1 167 ? -0.224 -17.510 -9.069 1.00 96.31 167 GLU A C 1
ATOM 1341 O O . GLU A 1 167 ? -0.964 -17.335 -10.033 1.00 96.31 167 GLU A O 1
ATOM 1346 N N . GLU A 1 168 ? -0.645 -18.167 -7.981 1.00 94.88 168 GLU A N 1
ATOM 1347 C CA . GLU A 1 168 ? -1.987 -18.759 -7.885 1.00 94.88 168 GLU A CA 1
ATOM 1348 C C . GLU A 1 168 ? -3.049 -17.678 -7.677 1.00 94.88 168 GLU A C 1
ATOM 1350 O O . GLU A 1 168 ? -4.143 -17.762 -8.239 1.00 94.88 168 GLU A O 1
ATOM 1355 N N . LYS A 1 169 ? -2.725 -16.664 -6.868 1.00 95.31 169 LYS A N 1
ATOM 1356 C CA . LYS A 1 169 ? -3.632 -15.547 -6.560 1.00 95.31 169 LYS A CA 1
ATOM 1357 C C . LYS A 1 169 ? -3.421 -14.321 -7.439 1.00 95.31 169 LYS A C 1
ATOM 1359 O O . LYS A 1 169 ? -4.205 -13.380 -7.343 1.00 95.31 169 LYS A O 1
ATOM 1364 N N . GLU A 1 170 ? -2.367 -14.317 -8.247 1.00 96.88 170 GLU A N 1
ATOM 1365 C CA . GLU A 1 170 ? -1.907 -13.155 -9.002 1.00 96.88 170 GLU A CA 1
ATOM 1366 C C . GLU A 1 170 ? -1.732 -11.924 -8.090 1.00 96.88 170 GLU A C 1
ATOM 1368 O O . GLU A 1 170 ? -2.235 -10.836 -8.379 1.00 96.88 170 GLU A O 1
ATOM 1373 N N . THR A 1 171 ? -1.038 -12.093 -6.957 1.00 98.19 171 THR A N 1
ATOM 1374 C CA . THR A 1 171 ? -0.777 -11.014 -5.987 1.00 98.19 171 THR A CA 1
ATOM 1375 C C . THR A 1 171 ? 0.714 -10.770 -5.788 1.00 98.19 171 THR A C 1
ATOM 1377 O O . THR A 1 171 ? 1.485 -11.713 -5.657 1.00 98.19 171 THR A O 1
ATOM 1380 N N . LEU A 1 172 ? 1.113 -9.499 -5.708 1.00 98.44 172 LEU A N 1
ATOM 1381 C CA . LEU A 1 172 ? 2.481 -9.079 -5.394 1.00 98.44 172 LEU A CA 1
ATOM 1382 C C . LEU A 1 172 ? 2.538 -8.542 -3.962 1.00 98.44 172 LEU A C 1
ATOM 1384 O O . LEU A 1 172 ? 1.735 -7.683 -3.592 1.00 98.44 172 LEU A O 1
ATOM 1388 N N . HIS A 1 173 ? 3.481 -9.029 -3.165 1.00 98.12 173 HIS A N 1
ATOM 1389 C CA . HIS A 1 173 ? 3.661 -8.666 -1.765 1.00 98.12 173 HIS A CA 1
ATOM 1390 C C . HIS A 1 173 ? 4.992 -7.950 -1.549 1.00 98.12 173 HIS A C 1
ATOM 1392 O O . HIS A 1 173 ? 6.031 -8.416 -2.009 1.00 98.12 173 HIS A O 1
ATOM 1398 N N . PHE A 1 174 ? 4.962 -6.858 -0.786 1.00 97.19 174 PHE A N 1
ATOM 1399 C CA . PHE A 1 174 ? 6.150 -6.174 -0.280 1.00 97.19 174 PHE A CA 1
ATOM 1400 C C . PHE A 1 174 ? 6.265 -6.409 1.221 1.00 97.19 174 PHE A C 1
ATOM 1402 O O . PHE A 1 174 ? 5.345 -6.078 1.978 1.00 97.19 174 PHE A O 1
ATOM 1409 N N . LEU A 1 175 ? 7.391 -6.981 1.640 1.00 95.12 175 LEU A N 1
ATOM 1410 C CA . LEU A 1 175 ? 7.635 -7.451 3.000 1.00 95.12 175 LEU A CA 1
ATOM 1411 C C . LEU A 1 175 ? 8.961 -6.887 3.543 1.00 95.12 175 LEU A C 1
ATOM 1413 O O . LEU A 1 175 ? 9.904 -6.680 2.771 1.00 95.12 175 LEU A O 1
ATOM 1417 N N . PRO A 1 176 ? 9.089 -6.683 4.868 1.00 91.19 176 PRO A N 1
ATOM 1418 C CA . PRO A 1 176 ? 10.377 -6.391 5.490 1.00 91.19 176 PRO A CA 1
ATOM 1419 C C . PRO A 1 176 ? 11.404 -7.485 5.167 1.00 91.19 176 PRO A C 1
ATOM 1421 O O . PRO A 1 176 ? 11.062 -8.666 5.065 1.00 91.19 176 PRO A O 1
ATOM 1424 N N . ARG A 1 177 ? 12.687 -7.125 5.048 1.00 87.88 177 ARG A N 1
ATOM 1425 C CA . ARG A 1 177 ? 13.739 -8.086 4.674 1.00 87.88 177 ARG A CA 1
ATOM 1426 C C . ARG A 1 177 ? 13.992 -9.137 5.751 1.00 87.88 177 ARG A C 1
ATOM 1428 O O . ARG A 1 177 ? 14.378 -10.272 5.456 1.00 87.88 177 ARG A O 1
ATOM 1435 N N . HIS A 1 178 ? 13.787 -8.760 7.007 1.00 83.25 178 HIS A N 1
ATOM 1436 C CA . HIS A 1 178 ? 13.962 -9.621 8.166 1.00 83.25 178 HIS A CA 1
ATOM 1437 C C . HIS A 1 178 ? 12.767 -9.494 9.111 1.00 83.25 178 HIS A C 1
ATOM 1439 O O . HIS A 1 178 ? 12.231 -8.410 9.280 1.00 83.25 178 HIS A O 1
ATOM 1445 N N . GLU A 1 179 ? 12.414 -10.570 9.823 1.00 74.06 179 GLU A N 1
ATOM 1446 C CA . GLU A 1 179 ? 11.299 -10.582 10.798 1.00 74.06 179 GLU A CA 1
ATOM 1447 C C . GLU A 1 179 ? 11.426 -9.531 11.921 1.00 74.06 179 GLU A C 1
ATOM 1449 O O . GLU A 1 179 ? 10.467 -9.260 12.638 1.00 74.06 179 GLU A O 1
ATOM 1454 N N . LYS A 1 180 ? 12.628 -8.978 12.125 1.00 74.69 180 LYS A N 1
ATOM 1455 C CA . LYS A 1 180 ? 12.904 -7.930 13.120 1.00 74.69 180 LYS A CA 1
ATOM 1456 C C . LYS A 1 180 ? 12.929 -6.524 12.532 1.00 74.69 180 LYS A C 1
ATOM 1458 O O . LYS A 1 180 ? 12.990 -5.569 13.301 1.00 74.69 180 LYS A O 1
ATOM 1463 N N . GLU A 1 181 ? 12.958 -6.405 11.211 1.00 81.06 181 GLU A N 1
ATOM 1464 C CA . GLU A 1 181 ? 12.841 -5.122 10.537 1.00 81.06 181 GLU A CA 1
ATOM 1465 C C . GLU A 1 181 ? 11.368 -4.755 10.428 1.00 81.06 181 GLU A C 1
ATOM 1467 O O . GLU A 1 181 ? 10.498 -5.608 10.258 1.00 81.06 181 GLU A O 1
ATOM 1472 N N . VAL A 1 182 ? 11.097 -3.466 10.566 1.00 81.81 182 VAL A N 1
ATOM 1473 C CA . VAL A 1 182 ? 9.756 -2.901 10.492 1.00 81.81 182 VAL A CA 1
ATOM 1474 C C . VAL A 1 182 ? 9.783 -1.798 9.453 1.00 81.81 182 VAL A C 1
ATOM 1476 O O . VAL A 1 182 ? 10.766 -1.067 9.350 1.00 81.81 182 VAL A O 1
ATOM 1479 N N . ILE A 1 183 ? 8.716 -1.690 8.672 1.00 85.06 183 ILE A N 1
ATOM 1480 C CA . ILE A 1 183 ? 8.564 -0.613 7.703 1.00 85.06 183 ILE A CA 1
ATOM 1481 C C . ILE A 1 183 ? 7.709 0.453 8.387 1.00 85.06 183 ILE A C 1
ATOM 1483 O O . ILE A 1 183 ? 6.503 0.273 8.541 1.00 85.06 183 ILE A O 1
ATOM 1487 N N . GLU A 1 184 ? 8.317 1.528 8.879 1.00 87.31 184 GLU A N 1
ATOM 1488 C CA . GLU A 1 184 ? 7.562 2.585 9.553 1.00 87.31 184 GLU A CA 1
ATOM 1489 C C . GLU A 1 184 ? 6.900 3.501 8.512 1.00 87.31 184 GLU A C 1
ATOM 1491 O O . GLU A 1 184 ? 7.569 4.047 7.647 1.00 87.31 184 GLU A O 1
ATOM 1496 N N . LEU A 1 185 ? 5.589 3.734 8.598 1.00 86.06 185 LEU A N 1
ATOM 1497 C CA . LEU A 1 185 ? 4.832 4.617 7.701 1.00 86.06 185 LEU A CA 1
ATOM 1498 C C . LEU A 1 185 ? 5.493 5.984 7.526 1.00 86.06 185 LEU A C 1
ATOM 1500 O O . LEU A 1 185 ? 5.550 6.504 6.415 1.00 86.06 185 LEU A O 1
ATOM 1504 N N . ARG A 1 186 ? 6.015 6.551 8.618 1.00 82.19 186 ARG A N 1
ATOM 1505 C CA . ARG A 1 186 ? 6.725 7.836 8.606 1.00 82.19 186 ARG A CA 1
ATOM 1506 C C . ARG A 1 186 ? 8.043 7.788 7.836 1.00 82.19 186 ARG A C 1
ATOM 1508 O O . ARG A 1 186 ? 8.411 8.781 7.218 1.00 82.19 186 ARG A O 1
ATOM 1515 N N . SER A 1 187 ? 8.726 6.645 7.852 1.00 84.31 187 SER A N 1
ATOM 1516 C CA . SER A 1 187 ? 10.020 6.473 7.201 1.00 84.31 187 SER A CA 1
ATOM 1517 C C . SER A 1 187 ? 9.882 6.088 5.736 1.00 84.31 187 SER A C 1
ATOM 1519 O O . SER A 1 187 ? 10.899 5.918 5.088 1.00 84.31 187 SER A O 1
ATOM 1521 N N . ILE A 1 188 ? 8.671 5.907 5.203 1.00 88.94 188 ILE A N 1
ATOM 1522 C CA . ILE A 1 188 ? 8.470 5.600 3.786 1.00 88.94 188 ILE A CA 1
ATOM 1523 C C . ILE A 1 188 ? 8.105 6.893 3.066 1.00 88.94 188 ILE A C 1
ATOM 1525 O O . ILE A 1 188 ? 7.090 7.521 3.364 1.00 88.94 188 ILE A O 1
ATOM 1529 N N . ARG A 1 189 ? 8.894 7.265 2.063 1.00 90.19 189 ARG A N 1
ATOM 1530 C CA . ARG A 1 189 ? 8.503 8.237 1.031 1.00 90.19 189 ARG A CA 1
ATOM 1531 C C . ARG A 1 189 ? 8.011 7.547 -0.221 1.00 90.19 189 ARG A C 1
ATOM 1533 O O . ARG A 1 189 ? 7.011 7.960 -0.814 1.00 90.19 189 ARG A O 1
ATOM 1540 N N . GLY A 1 190 ? 8.644 6.436 -0.563 1.00 94.31 190 GLY A N 1
ATOM 1541 C CA . GLY A 1 190 ? 8.112 5.553 -1.573 1.00 94.31 190 GLY A CA 1
ATOM 1542 C C . GLY A 1 190 ? 8.759 4.186 -1.584 1.00 94.31 190 GLY A C 1
ATOM 1543 O O . GLY A 1 190 ? 9.715 3.923 -0.863 1.00 94.31 190 GLY A O 1
ATOM 1544 N N . ILE A 1 191 ? 8.197 3.321 -2.412 1.00 96.06 191 ILE A N 1
ATOM 1545 C CA . ILE A 1 191 ? 8.719 2.006 -2.743 1.00 96.06 191 ILE A CA 1
ATOM 1546 C C . ILE A 1 191 ? 8.708 1.916 -4.261 1.00 96.06 191 ILE A C 1
ATOM 1548 O O . ILE A 1 191 ? 7.641 2.040 -4.860 1.00 96.06 191 ILE A O 1
ATOM 1552 N N . GLN A 1 192 ? 9.872 1.721 -4.867 1.00 96.19 192 GLN A N 1
ATOM 1553 C CA . GLN A 1 192 ? 10.007 1.413 -6.290 1.00 96.19 192 GLN A CA 1
ATOM 1554 C C . GLN A 1 192 ? 10.312 -0.075 -6.438 1.00 96.19 192 GLN A C 1
ATOM 1556 O O . GLN A 1 192 ? 11.034 -0.647 -5.622 1.00 96.19 192 GLN A O 1
ATOM 1561 N N . PHE A 1 193 ? 9.762 -0.703 -7.466 1.00 97.62 193 PHE A N 1
ATOM 1562 C CA . PHE A 1 193 ? 9.998 -2.104 -7.780 1.00 97.62 193 PHE A CA 1
ATOM 1563 C C . PHE A 1 193 ? 10.014 -2.317 -9.291 1.00 97.62 193 PHE A C 1
ATOM 1565 O O . PHE A 1 193 ? 9.597 -1.440 -10.046 1.00 97.62 193 PHE A O 1
ATOM 1572 N N . GLY A 1 194 ? 10.504 -3.472 -9.724 1.00 96.62 194 GLY A N 1
ATOM 1573 C CA . GLY A 1 194 ? 10.571 -3.802 -11.140 1.00 96.62 194 GLY A CA 1
ATOM 1574 C C . GLY A 1 194 ? 11.330 -5.090 -11.418 1.00 96.62 194 GLY A C 1
ATOM 1575 O O . GLY A 1 194 ? 11.621 -5.877 -10.510 1.00 96.62 194 GLY A O 1
ATOM 1576 N N . ASN A 1 195 ? 11.643 -5.291 -12.692 1.00 95.25 195 ASN A N 1
ATOM 1577 C CA . ASN A 1 195 ? 12.441 -6.399 -13.198 1.00 95.25 195 ASN A CA 1
ATOM 1578 C C . ASN A 1 195 ? 13.842 -5.891 -13.547 1.00 95.25 195 ASN A C 1
ATOM 1580 O O . ASN A 1 195 ? 13.994 -5.084 -14.454 1.00 95.25 195 ASN A O 1
ATOM 1584 N N . SER A 1 196 ? 14.885 -6.405 -12.897 1.00 92.12 196 SER A N 1
ATOM 1585 C CA . SER A 1 196 ? 16.284 -5.982 -13.079 1.00 92.12 196 SER A CA 1
ATOM 1586 C C . SER A 1 196 ? 16.828 -6.111 -14.509 1.00 92.12 196 SER A C 1
ATOM 1588 O O . SER A 1 196 ? 17.915 -5.618 -14.812 1.00 92.12 196 SER A O 1
ATOM 1590 N N . ARG A 1 197 ? 16.109 -6.799 -15.406 1.00 90.88 197 ARG A N 1
ATOM 1591 C CA . ARG A 1 197 ? 16.448 -6.910 -16.832 1.00 90.88 197 ARG A CA 1
ATOM 1592 C C . ARG A 1 197 ? 15.891 -5.774 -17.683 1.00 90.88 197 ARG A C 1
ATOM 1594 O O . ARG A 1 197 ? 16.402 -5.572 -18.784 1.00 90.88 197 ARG A O 1
ATOM 1601 N N . GLU A 1 198 ? 14.833 -5.115 -17.225 1.00 90.06 198 GLU A N 1
ATOM 1602 C CA . GLU A 1 198 ? 14.085 -4.101 -17.982 1.00 90.06 198 GLU A CA 1
ATOM 1603 C C . GLU A 1 198 ? 14.077 -2.742 -17.272 1.00 90.06 198 GLU A C 1
ATOM 1605 O O . GLU A 1 198 ? 14.157 -1.708 -17.934 1.00 90.06 198 GLU A O 1
ATOM 1610 N N . ASP A 1 199 ? 14.055 -2.756 -15.942 1.00 86.06 199 ASP A N 1
ATOM 1611 C CA . ASP A 1 199 ? 13.971 -1.597 -15.067 1.00 86.06 199 ASP A CA 1
ATOM 1612 C C . ASP A 1 199 ? 15.287 -1.358 -14.319 1.00 86.06 199 ASP A C 1
ATOM 1614 O O . ASP A 1 199 ? 16.006 -2.284 -13.931 1.00 86.06 199 ASP A O 1
ATOM 1618 N N . GLU A 1 200 ? 15.572 -0.087 -14.050 1.00 81.81 200 GLU A N 1
ATOM 1619 C CA . GLU A 1 200 ? 16.711 0.313 -13.234 1.00 81.81 200 GLU A CA 1
ATOM 1620 C C . GLU A 1 200 ? 16.397 0.157 -11.738 1.00 81.81 200 GLU A C 1
ATOM 1622 O O . GLU A 1 200 ? 15.399 0.681 -11.232 1.00 81.81 200 GLU A O 1
ATOM 1627 N N . SER A 1 201 ? 17.265 -0.558 -11.016 1.00 85.25 201 SER A N 1
ATOM 1628 C CA . SER A 1 201 ? 17.102 -0.784 -9.580 1.00 85.25 201 SER A CA 1
ATOM 1629 C C . SER A 1 201 ? 17.766 0.313 -8.752 1.00 85.25 201 SER A C 1
ATOM 1631 O O . SER A 1 201 ? 18.991 0.381 -8.652 1.00 85.25 201 SER A O 1
ATOM 1633 N N . PHE A 1 202 ? 16.964 1.100 -8.034 1.00 83.00 202 PHE A N 1
ATOM 1634 C CA . PHE A 1 202 ? 17.468 2.076 -7.062 1.00 83.00 202 PHE A CA 1
ATOM 1635 C C . PHE A 1 202 ? 17.763 1.469 -5.679 1.00 83.00 202 PHE A C 1
ATOM 1637 O O . PHE A 1 202 ? 17.825 2.183 -4.686 1.00 83.00 202 PHE A O 1
ATOM 1644 N N . CYS A 1 203 ? 17.940 0.150 -5.566 1.00 82.56 203 CYS A N 1
ATOM 1645 C CA . CYS A 1 203 ? 18.201 -0.518 -4.280 1.00 82.56 203 CYS A CA 1
ATOM 1646 C C . CYS A 1 203 ? 19.639 -0.330 -3.785 1.00 82.56 203 CYS A C 1
ATOM 1648 O O . CYS A 1 203 ? 19.949 -0.656 -2.638 1.00 82.56 203 CYS A O 1
ATOM 1650 N N . ASN A 1 204 ? 20.534 0.107 -4.668 1.00 75.94 204 ASN A N 1
ATOM 1651 C CA . ASN A 1 204 ? 21.935 0.353 -4.364 1.00 75.94 204 ASN A CA 1
ATOM 1652 C C . ASN A 1 204 ? 22.476 1.451 -5.295 1.00 75.94 204 ASN A C 1
ATOM 1654 O O . ASN A 1 204 ? 23.273 1.147 -6.192 1.00 75.94 204 ASN A O 1
ATOM 1658 N N . PRO A 1 205 ? 22.015 2.706 -5.133 1.00 62.25 205 PRO A N 1
ATOM 1659 C CA . PRO A 1 205 ? 22.434 3.809 -5.980 1.00 62.25 205 PRO A CA 1
ATOM 1660 C C . PRO A 1 205 ? 23.941 4.006 -5.813 1.00 62.25 205 PRO A C 1
ATOM 1662 O O . PRO A 1 205 ? 24.415 4.558 -4.824 1.00 62.25 205 PRO A O 1
ATOM 1665 N N . THR A 1 206 ? 24.732 3.498 -6.760 1.00 50.41 206 THR A N 1
ATOM 1666 C CA . THR A 1 206 ? 26.186 3.680 -6.728 1.00 50.41 206 THR A CA 1
ATOM 1667 C C . THR A 1 206 ? 26.545 4.898 -7.569 1.00 50.41 206 THR A C 1
ATOM 1669 O O . THR A 1 206 ? 27.132 4.789 -8.649 1.00 50.41 206 THR A O 1
ATOM 1672 N N . TYR A 1 207 ? 26.165 6.079 -7.087 1.00 46.59 207 TYR A N 1
ATOM 1673 C CA . TYR A 1 207 ? 26.574 7.329 -7.712 1.00 46.59 207 TYR A CA 1
ATOM 1674 C C . TYR A 1 207 ? 27.961 7.714 -7.203 1.00 46.59 207 TYR A C 1
ATOM 1676 O O . TYR A 1 207 ? 28.179 7.882 -6.004 1.00 46.59 207 TYR A O 1
ATOM 1684 N N . VAL A 1 208 ? 28.911 7.886 -8.119 1.00 38.34 208 VAL A N 1
ATOM 1685 C CA . VAL A 1 208 ? 30.101 8.683 -7.831 1.00 38.34 208 VAL A CA 1
ATOM 1686 C C . VAL A 1 208 ? 29.999 9.943 -8.657 1.00 38.34 208 VAL A C 1
ATOM 1688 O O . VAL A 1 208 ? 30.061 9.930 -9.884 1.00 38.34 208 VAL A O 1
ATOM 1691 N N . ILE A 1 209 ? 29.849 11.058 -7.956 1.00 46.38 209 ILE A N 1
ATOM 1692 C CA . ILE A 1 209 ? 30.082 12.360 -8.556 1.00 46.38 209 ILE A CA 1
ATOM 1693 C C . ILE A 1 209 ? 31.591 12.524 -8.655 1.00 46.38 209 ILE A C 1
ATOM 1695 O O . ILE A 1 209 ? 32.265 12.785 -7.657 1.00 46.38 209 ILE A O 1
ATOM 1699 N N . SER A 1 210 ? 32.129 12.320 -9.852 1.00 37.22 210 SER A N 1
ATOM 1700 C CA . SER A 1 210 ? 33.523 12.619 -10.136 1.00 37.22 210 SER A CA 1
ATOM 1701 C C . SER A 1 210 ? 33.644 14.070 -10.605 1.00 37.22 210 SER A C 1
ATOM 1703 O O . SER A 1 210 ? 33.039 14.503 -11.579 1.00 37.22 210 SER A O 1
ATOM 1705 N N . ASP A 1 211 ? 34.431 14.833 -9.846 1.00 44.09 211 ASP A N 1
ATOM 1706 C CA . ASP A 1 211 ? 34.981 16.150 -10.169 1.00 44.09 211 ASP A CA 1
ATOM 1707 C C . ASP A 1 211 ? 34.014 17.217 -10.716 1.00 44.09 211 ASP A C 1
ATOM 1709 O O . ASP A 1 211 ? 33.790 17.383 -11.916 1.00 44.09 211 ASP A O 1
ATOM 1713 N N . ILE A 1 212 ? 33.568 18.095 -9.817 1.00 47.09 212 ILE A N 1
ATOM 1714 C CA . ILE A 1 212 ? 32.927 19.358 -10.192 1.00 47.09 212 ILE A CA 1
ATOM 1715 C C . ILE A 1 212 ? 34.007 20.339 -10.640 1.00 47.09 212 ILE A C 1
ATOM 1717 O O . ILE A 1 212 ? 34.659 20.998 -9.825 1.00 47.09 212 ILE A O 1
ATOM 1721 N N . GLN A 1 213 ? 34.199 20.469 -11.950 1.00 47.19 213 GLN A N 1
ATOM 1722 C CA . GLN A 1 213 ? 35.075 21.502 -12.492 1.00 47.19 213 GLN A CA 1
ATOM 1723 C C . GLN A 1 213 ? 34.338 22.842 -12.528 1.00 47.19 213 GLN A C 1
ATOM 1725 O O . GLN A 1 213 ? 33.572 23.146 -13.440 1.00 47.19 213 GLN A O 1
ATOM 1730 N N . VAL A 1 214 ? 34.578 23.673 -11.511 1.00 50.28 214 VAL A N 1
ATOM 1731 C CA . VAL A 1 214 ? 34.137 25.070 -11.534 1.00 50.28 214 VAL A CA 1
ATOM 1732 C C . VAL A 1 214 ? 35.131 25.875 -12.366 1.00 50.28 214 VAL A C 1
ATOM 1734 O O . VAL A 1 214 ? 36.231 26.202 -11.912 1.00 50.28 214 VAL A O 1
ATOM 1737 N N . ASP A 1 215 ? 34.728 26.234 -13.584 1.00 47.00 215 ASP A N 1
ATOM 1738 C CA . ASP A 1 215 ? 35.484 27.122 -14.464 1.00 47.00 215 ASP A CA 1
ATOM 1739 C C . ASP A 1 215 ? 35.538 28.556 -13.883 1.00 47.00 215 ASP A C 1
ATOM 1741 O O . ASP A 1 215 ? 34.782 29.459 -14.249 1.00 47.00 215 ASP A O 1
ATOM 1745 N N . LYS A 1 216 ? 36.507 28.765 -12.980 1.00 48.84 216 LYS A N 1
ATOM 1746 C CA . LYS A 1 216 ? 37.041 30.040 -12.456 1.00 48.84 216 LYS A CA 1
ATOM 1747 C C . LYS A 1 216 ? 36.191 30.807 -11.429 1.00 48.84 216 LYS A C 1
ATOM 1749 O O . LYS A 1 216 ? 34.985 31.003 -11.587 1.00 48.84 216 LYS A O 1
ATOM 1754 N N . GLU A 1 217 ? 36.893 31.363 -10.431 1.00 43.81 217 GLU A N 1
ATOM 1755 C CA . GLU A 1 217 ? 36.405 32.378 -9.482 1.00 43.81 217 GLU A CA 1
ATOM 1756 C C . GLU A 1 217 ? 35.709 33.540 -10.208 1.00 43.81 217 GLU A C 1
ATOM 1758 O O . GLU A 1 217 ? 36.279 34.170 -11.101 1.00 43.81 217 GLU A O 1
ATOM 1763 N N . GLY A 1 218 ? 34.472 33.842 -9.816 1.00 49.72 218 GLY A N 1
ATOM 1764 C CA . GLY A 1 218 ? 33.739 35.020 -10.276 1.00 49.72 218 GLY A CA 1
ATOM 1765 C C . GLY A 1 218 ? 32.230 34.816 -10.211 1.00 49.72 218 GLY A C 1
ATOM 1766 O O . GLY A 1 218 ? 31.772 33.710 -10.490 1.00 49.72 218 GLY A O 1
ATOM 1767 N N . ASP A 1 219 ? 31.529 35.895 -9.843 1.00 50.47 219 ASP A N 1
ATOM 1768 C CA . ASP A 1 219 ? 30.076 36.073 -9.671 1.00 50.47 219 ASP A CA 1
ATOM 1769 C C . ASP A 1 219 ? 29.216 34.906 -10.196 1.00 50.47 219 ASP A C 1
ATOM 1771 O O . ASP A 1 219 ? 29.126 34.664 -11.402 1.00 50.47 219 ASP A O 1
ATOM 1775 N N . TYR A 1 220 ? 28.630 34.148 -9.265 1.00 52.94 220 TYR A N 1
ATOM 1776 C CA . TYR A 1 220 ? 27.930 32.886 -9.532 1.00 52.94 220 TYR A CA 1
ATOM 1777 C C . TYR A 1 220 ? 26.522 33.077 -10.108 1.00 52.94 220 TYR A C 1
ATOM 1779 O O . TYR A 1 220 ? 25.891 32.104 -10.519 1.00 52.94 220 TYR A O 1
ATOM 1787 N N . ALA A 1 221 ? 26.025 34.314 -10.174 1.00 50.34 221 ALA A N 1
ATOM 1788 C CA . ALA A 1 221 ? 24.745 34.602 -10.796 1.00 50.34 221 ALA A CA 1
ATOM 1789 C C . ALA A 1 221 ? 24.816 34.289 -12.303 1.00 50.34 221 ALA A C 1
ATOM 1791 O O . ALA A 1 221 ? 25.484 34.994 -13.062 1.00 50.34 221 ALA A O 1
ATOM 1792 N N . ASN A 1 222 ? 24.074 33.265 -12.742 1.00 53.66 222 ASN A N 1
ATOM 1793 C CA . ASN A 1 222 ? 23.953 32.801 -14.135 1.00 53.66 222 ASN A CA 1
ATOM 1794 C C . ASN A 1 222 ? 25.099 31.925 -14.676 1.00 53.66 222 ASN A C 1
ATOM 1796 O O . ASN A 1 222 ? 25.219 31.781 -15.897 1.00 53.66 222 ASN A O 1
ATOM 1800 N N . LYS A 1 223 ? 25.936 31.323 -13.821 1.00 56.84 223 LYS A N 1
ATOM 1801 C CA . LYS A 1 223 ? 26.902 30.316 -14.285 1.00 56.84 223 LYS A CA 1
ATOM 1802 C C . LYS A 1 223 ? 26.259 28.933 -14.364 1.00 56.84 223 LYS A C 1
ATOM 1804 O O . LYS A 1 223 ? 25.560 28.500 -13.452 1.00 56.84 223 LYS A O 1
ATOM 1809 N N . LYS A 1 224 ? 26.535 28.267 -15.482 1.00 57.88 224 LYS A N 1
ATOM 1810 C CA . LYS A 1 224 ? 26.228 26.864 -15.737 1.00 57.88 224 LYS A CA 1
ATOM 1811 C C . LYS A 1 224 ? 27.375 26.024 -15.181 1.00 57.88 224 LYS A C 1
ATOM 1813 O O . LYS A 1 224 ? 28.517 26.223 -15.590 1.00 57.88 224 LYS A O 1
ATOM 1818 N N . VAL A 1 225 ? 27.079 25.122 -14.258 1.00 59.12 225 VAL A N 1
ATOM 1819 C CA . VAL A 1 225 ? 28.011 24.107 -13.762 1.00 59.12 225 VAL A CA 1
ATOM 1820 C C . VAL A 1 225 ? 27.626 22.803 -14.436 1.00 59.12 225 VAL A C 1
ATOM 1822 O O . VAL A 1 225 ? 26.480 22.385 -14.346 1.00 59.12 225 VAL A O 1
ATOM 1825 N N . THR A 1 226 ? 28.551 22.190 -15.164 1.00 55.25 226 THR A N 1
ATOM 1826 C CA . THR A 1 226 ? 28.336 20.847 -15.715 1.00 55.25 226 THR A CA 1
ATOM 1827 C C . THR A 1 226 ? 29.014 19.865 -14.778 1.00 55.25 226 THR A C 1
ATOM 1829 O O . THR A 1 226 ? 30.213 19.988 -14.532 1.00 55.25 226 THR A O 1
ATOM 1832 N N . VAL A 1 227 ? 28.245 18.944 -14.215 1.00 59.16 227 VAL A N 1
ATOM 1833 C CA . VAL A 1 227 ? 28.758 17.861 -13.380 1.00 59.16 227 VAL A CA 1
ATOM 1834 C C . VAL A 1 227 ? 28.699 16.598 -14.212 1.00 59.16 227 VAL A C 1
ATOM 1836 O O . VAL A 1 227 ? 27.648 16.265 -14.760 1.00 59.16 227 VAL A O 1
ATOM 1839 N N . LYS A 1 228 ? 29.830 15.905 -14.304 1.00 57.50 228 LYS A N 1
ATOM 1840 C CA . LYS A 1 228 ? 29.853 14.564 -14.869 1.00 57.50 228 LYS A CA 1
ATOM 1841 C C . LYS A 1 228 ? 29.443 13.592 -13.784 1.00 57.50 228 LYS A C 1
ATOM 1843 O O . LYS A 1 228 ? 30.066 13.544 -12.726 1.00 57.50 228 LYS A O 1
ATOM 1848 N N . VAL A 1 229 ? 28.381 12.845 -14.036 1.00 56.88 229 VAL A N 1
ATOM 1849 C CA . VAL A 1 229 ? 27.962 11.764 -13.154 1.00 56.88 229 VAL A CA 1
ATOM 1850 C C . VAL A 1 229 ? 28.467 10.474 -13.777 1.00 56.88 229 VAL A C 1
ATOM 1852 O O . VAL A 1 229 ? 28.018 10.074 -14.853 1.00 56.88 229 VAL A O 1
ATOM 1855 N N . GLU A 1 230 ? 29.454 9.851 -13.135 1.00 52.19 230 GLU A N 1
ATOM 1856 C CA . GLU A 1 230 ? 30.014 8.581 -13.583 1.00 52.19 230 GLU A CA 1
ATOM 1857 C C . GLU A 1 230 ? 29.384 7.438 -12.785 1.00 52.19 230 GLU A C 1
ATOM 1859 O O . GLU A 1 230 ? 29.518 7.344 -11.563 1.00 52.19 230 GLU A O 1
ATOM 1864 N N . ALA A 1 231 ? 28.690 6.545 -13.492 1.00 49.00 231 ALA A N 1
ATOM 1865 C CA . ALA A 1 231 ? 28.170 5.326 -12.892 1.00 49.00 231 ALA A CA 1
ATOM 1866 C C . ALA A 1 231 ? 29.343 4.415 -12.506 1.00 49.00 231 ALA A C 1
ATOM 1868 O O . ALA A 1 231 ? 30.226 4.139 -13.321 1.00 49.00 231 ALA A O 1
ATOM 1869 N N . THR A 1 232 ? 29.368 3.941 -11.259 1.00 43.34 232 THR A N 1
ATOM 1870 C CA . THR A 1 232 ? 30.456 3.062 -10.790 1.00 43.34 232 THR A CA 1
ATOM 1871 C C . THR A 1 232 ? 30.162 1.579 -10.914 1.00 43.34 232 THR A C 1
ATOM 1873 O O . THR A 1 232 ? 31.100 0.784 -10.950 1.00 43.34 232 THR A O 1
ATOM 1876 N N . ASN A 1 233 ? 28.891 1.209 -11.061 1.00 45.41 233 ASN A N 1
ATOM 1877 C CA . ASN A 1 233 ? 28.445 -0.150 -11.336 1.00 45.41 233 ASN A CA 1
ATOM 1878 C C . ASN A 1 233 ? 27.571 -0.127 -12.597 1.00 45.41 233 ASN A C 1
ATOM 1880 O O . ASN A 1 233 ? 26.750 0.769 -12.759 1.00 45.41 233 ASN A O 1
ATOM 1884 N N . GLY A 1 234 ? 27.838 -1.057 -13.519 1.00 40.53 234 GLY A N 1
ATOM 1885 C CA . GLY A 1 234 ? 27.539 -0.976 -14.957 1.00 40.53 234 GLY A CA 1
ATOM 1886 C C . GLY A 1 234 ? 26.075 -1.023 -15.403 1.00 40.53 234 GLY A C 1
ATOM 1887 O O . GLY A 1 234 ? 25.835 -1.440 -16.533 1.00 40.53 234 GLY A O 1
ATOM 1888 N N . ASP A 1 235 ? 25.141 -0.589 -14.563 1.00 44.44 235 ASP A N 1
ATOM 1889 C CA . ASP A 1 235 ? 23.704 -0.596 -14.849 1.00 44.44 235 ASP A CA 1
ATOM 1890 C C . ASP A 1 235 ? 23.189 0.768 -15.362 1.00 44.44 235 ASP A C 1
ATOM 1892 O O . ASP A 1 235 ? 22.113 0.834 -15.945 1.00 44.44 235 ASP A O 1
ATOM 1896 N N . MET A 1 236 ? 23.998 1.836 -15.280 1.00 48.44 236 MET A N 1
ATOM 1897 C CA . MET A 1 236 ? 23.727 3.138 -15.913 1.00 48.44 236 MET A CA 1
ATOM 1898 C C . MET A 1 236 ? 24.875 3.604 -16.814 1.00 48.44 236 MET A C 1
ATOM 1900 O O . MET A 1 236 ? 26.054 3.425 -16.504 1.00 48.44 236 MET A O 1
ATOM 1904 N N . SER A 1 237 ? 24.542 4.282 -17.916 1.00 51.91 237 SER A N 1
ATOM 1905 C CA . SER A 1 237 ? 25.511 5.074 -18.681 1.00 51.91 237 SER A CA 1
ATOM 1906 C C . SER A 1 237 ? 25.768 6.411 -17.984 1.00 51.91 237 SER A C 1
ATOM 1908 O O . SER A 1 237 ? 24.815 7.089 -17.602 1.00 51.91 237 SER A O 1
ATOM 1910 N N . SER A 1 238 ? 27.037 6.814 -17.860 1.00 57.12 238 SER A N 1
ATOM 1911 C CA . SER A 1 238 ? 27.412 8.148 -17.374 1.00 57.12 238 SER A CA 1
ATOM 1912 C C . SER A 1 238 ? 26.647 9.251 -18.114 1.00 57.12 238 SER A C 1
ATOM 1914 O O . SER A 1 238 ? 26.439 9.150 -19.324 1.00 57.12 238 SER A O 1
ATOM 1916 N N . PHE A 1 239 ? 26.265 10.312 -17.406 1.00 61.56 239 PHE A N 1
ATOM 1917 C CA . PHE A 1 239 ? 25.546 11.448 -17.983 1.00 61.56 239 PHE A CA 1
ATOM 1918 C C . PHE A 1 239 ? 26.109 12.778 -17.481 1.00 61.56 239 PHE A C 1
ATOM 1920 O O . PHE A 1 239 ? 26.684 12.867 -16.394 1.00 61.56 239 PHE A O 1
ATOM 1927 N N . ASP A 1 240 ? 25.927 13.821 -18.287 1.00 59.25 240 ASP A N 1
ATOM 1928 C CA . ASP A 1 240 ? 26.264 15.189 -17.912 1.00 59.25 240 ASP A CA 1
ATOM 1929 C C . ASP A 1 240 ? 25.005 15.860 -17.329 1.00 59.25 240 ASP A C 1
ATOM 1931 O O . ASP A 1 240 ? 23.953 15.932 -17.971 1.00 59.25 240 ASP A O 1
ATOM 1935 N N . ALA A 1 241 ? 25.105 16.355 -16.096 1.00 57.81 241 ALA A N 1
ATOM 1936 C CA . ALA A 1 241 ? 24.060 17.131 -15.437 1.00 57.81 241 ALA A CA 1
ATOM 1937 C C . ALA A 1 241 ? 24.433 18.617 -15.437 1.00 57.81 241 ALA A C 1
ATOM 1939 O O . ALA A 1 241 ? 25.551 18.997 -15.075 1.00 57.81 241 ALA A O 1
ATOM 1940 N N . GLU A 1 242 ? 23.503 19.477 -15.844 1.00 57.66 242 GLU A N 1
ATOM 1941 C CA . GLU A 1 242 ? 23.718 20.917 -15.936 1.00 57.66 242 GLU A CA 1
ATOM 1942 C C . GLU A 1 242 ? 22.985 21.637 -14.803 1.00 57.66 242 GLU A C 1
ATOM 1944 O O . GLU A 1 242 ? 21.761 21.660 -14.728 1.00 57.66 242 GLU A O 1
ATOM 1949 N N . PHE A 1 243 ? 23.744 22.278 -13.923 1.00 57.78 243 PHE A N 1
ATOM 1950 C CA . PHE A 1 243 ? 23.224 23.039 -12.798 1.00 57.78 243 PHE A CA 1
ATOM 1951 C C . PHE A 1 243 ? 23.322 24.529 -13.101 1.00 57.78 243 PHE A C 1
ATOM 1953 O O . PHE A 1 243 ? 24.382 25.047 -13.464 1.00 57.78 243 PHE A O 1
ATOM 1960 N N . TYR A 1 244 ? 22.223 25.243 -12.904 1.00 54.38 244 TYR A N 1
ATOM 1961 C CA . TYR A 1 244 ? 22.170 26.694 -12.985 1.00 54.38 244 TYR A CA 1
ATOM 1962 C C . TYR A 1 244 ? 21.969 27.262 -11.587 1.00 54.38 244 TYR A C 1
ATOM 1964 O O . TYR A 1 244 ? 20.928 27.037 -10.969 1.00 54.38 244 TYR A O 1
ATOM 1972 N N . LEU A 1 245 ? 22.940 28.044 -11.107 1.00 49.72 245 LEU A N 1
ATOM 1973 C CA . LEU A 1 245 ? 22.735 28.847 -9.906 1.00 49.72 245 LEU A CA 1
ATOM 1974 C C . LEU A 1 245 ? 21.866 30.055 -10.262 1.00 49.72 245 LEU A C 1
ATOM 1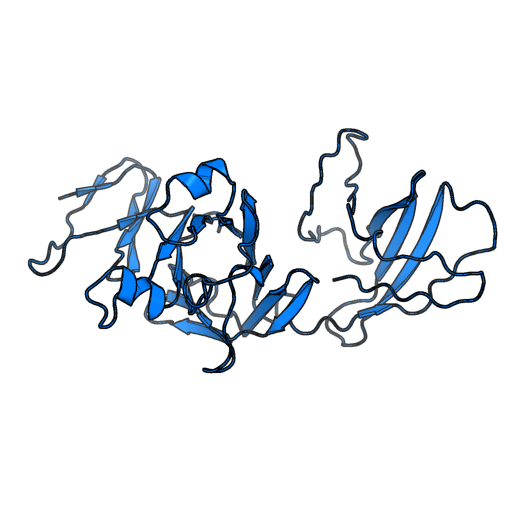976 O O . LEU A 1 245 ? 22.288 30.978 -10.972 1.00 49.72 245 LEU A O 1
ATOM 1980 N N . LEU A 1 246 ? 20.632 30.035 -9.775 1.00 49.97 246 LEU A N 1
ATOM 1981 C CA . LEU A 1 246 ? 19.725 31.164 -9.854 1.00 49.97 246 LEU A CA 1
ATOM 1982 C C . LEU A 1 246 ? 20.057 32.165 -8.742 1.00 49.97 246 LEU A C 1
ATOM 1984 O O . LEU A 1 246 ? 20.651 31.844 -7.709 1.00 49.97 246 LEU A O 1
ATOM 1988 N N . LYS A 1 247 ? 19.664 33.420 -8.967 1.00 43.09 247 LYS A N 1
ATOM 1989 C CA . LYS A 1 247 ? 19.694 34.448 -7.926 1.00 43.09 247 LYS A CA 1
ATOM 1990 C C . LYS A 1 247 ? 18.852 33.946 -6.741 1.00 43.09 247 LYS A C 1
ATOM 1992 O O . LYS A 1 247 ? 17.798 33.365 -6.970 1.00 43.09 247 LYS A O 1
ATOM 1997 N N . ASP A 1 248 ? 19.333 34.164 -5.518 1.00 46.44 248 ASP A N 1
ATOM 1998 C CA . ASP A 1 248 ? 18.685 33.750 -4.259 1.00 46.44 248 ASP A CA 1
ATOM 1999 C C . ASP A 1 248 ? 18.884 32.276 -3.840 1.00 46.44 248 ASP A C 1
ATOM 2001 O O . ASP A 1 248 ? 18.015 31.694 -3.200 1.00 46.44 248 ASP A O 1
ATOM 2005 N N . ASN A 1 249 ? 20.059 31.688 -4.118 1.00 44.81 249 ASN A N 1
ATOM 2006 C CA . ASN A 1 249 ? 20.470 30.357 -3.623 1.00 44.81 249 ASN A CA 1
ATOM 2007 C C . ASN A 1 249 ? 19.623 29.175 -4.133 1.00 44.81 249 ASN A C 1
ATOM 2009 O O . ASN A 1 249 ? 19.635 28.100 -3.537 1.00 44.81 249 ASN A O 1
ATOM 2013 N N . LEU A 1 250 ? 18.909 29.356 -5.242 1.00 41.38 250 LEU A N 1
ATOM 2014 C CA . LEU A 1 250 ? 18.158 28.292 -5.902 1.00 41.38 250 LEU A CA 1
ATOM 2015 C C . LEU A 1 250 ? 19.026 27.628 -6.976 1.00 41.38 250 LEU A C 1
ATOM 2017 O O . LEU A 1 250 ? 19.744 28.307 -7.713 1.00 41.38 250 LEU A O 1
ATOM 2021 N N . ILE A 1 251 ? 18.937 26.305 -7.081 1.00 46.28 251 ILE A N 1
ATOM 2022 C CA . ILE A 1 251 ? 19.613 25.513 -8.110 1.00 46.28 251 ILE A CA 1
ATOM 2023 C C . ILE A 1 251 ? 18.532 24.975 -9.051 1.00 46.28 251 ILE A C 1
ATOM 2025 O O . ILE A 1 251 ? 17.590 24.331 -8.601 1.00 46.28 251 ILE A O 1
ATOM 2029 N N . ASN A 1 252 ? 18.644 25.269 -10.348 1.00 45.31 252 ASN A N 1
ATOM 2030 C CA . ASN A 1 252 ? 17.855 24.590 -11.378 1.00 45.31 252 ASN A CA 1
ATOM 2031 C C . ASN A 1 252 ? 18.731 23.504 -12.001 1.00 45.31 252 ASN A C 1
ATOM 2033 O O . ASN A 1 252 ? 19.841 23.811 -12.443 1.00 45.31 252 ASN A O 1
ATOM 2037 N N . VAL A 1 253 ? 18.245 22.267 -12.021 1.00 47.09 253 VAL A N 1
ATOM 2038 C CA . VAL A 1 253 ? 18.969 21.124 -12.585 1.00 47.09 253 VAL A CA 1
ATOM 2039 C C . VAL A 1 253 ? 18.310 20.732 -13.900 1.00 47.09 253 VAL A C 1
ATOM 2041 O O . VAL A 1 253 ? 17.142 20.347 -13.915 1.00 47.09 253 VAL A O 1
ATOM 2044 N N . ASP A 1 254 ? 19.057 20.851 -14.993 1.00 45.97 254 ASP A N 1
ATOM 2045 C CA . ASP A 1 254 ? 18.663 20.376 -16.315 1.00 45.97 254 ASP A CA 1
ATOM 2046 C C . ASP A 1 254 ? 19.528 19.145 -16.650 1.00 45.97 254 ASP A C 1
ATOM 2048 O O . ASP A 1 254 ? 20.758 19.205 -16.622 1.00 45.97 254 ASP A O 1
ATOM 2052 N N . PHE A 1 255 ? 18.896 18.016 -16.974 1.00 47.12 255 PHE A N 1
ATOM 2053 C CA . PHE A 1 255 ? 19.589 16.793 -17.388 1.00 47.12 255 PHE A CA 1
ATOM 2054 C C . PHE A 1 255 ? 19.448 16.596 -18.898 1.00 47.12 255 PHE A C 1
ATOM 2056 O O . PHE A 1 255 ? 18.352 16.740 -19.446 1.00 47.12 255 PHE A O 1
ATOM 2063 N N . VAL A 1 256 ? 20.545 16.243 -19.574 1.00 45.25 256 VAL A N 1
ATOM 2064 C CA . VAL A 1 256 ? 20.527 15.833 -20.984 1.00 45.25 256 VAL A CA 1
ATOM 2065 C C . VAL A 1 256 ? 21.083 14.411 -21.055 1.00 45.25 256 VAL A C 1
ATOM 2067 O O . VAL A 1 256 ? 22.302 14.245 -21.066 1.00 45.25 256 VAL A O 1
ATOM 2070 N N . PRO A 1 257 ? 20.232 13.369 -21.056 1.00 42.47 257 PRO A N 1
ATOM 2071 C CA . PRO A 1 257 ? 20.720 12.010 -21.242 1.00 42.47 257 PRO A CA 1
ATOM 2072 C C . PRO A 1 257 ? 21.345 11.884 -22.637 1.00 42.47 257 PRO A C 1
ATOM 2074 O O . PRO A 1 257 ? 20.767 12.330 -23.628 1.00 42.47 257 PRO A O 1
ATOM 2077 N N . ASP A 1 258 ? 22.523 11.263 -22.723 1.00 40.81 258 ASP A N 1
ATOM 2078 C CA . ASP A 1 258 ? 23.298 11.110 -23.970 1.00 40.81 258 ASP A CA 1
ATOM 2079 C C . ASP A 1 258 ? 22.734 9.995 -24.885 1.00 40.81 258 ASP A C 1
ATOM 2081 O O . ASP A 1 258 ? 23.399 9.469 -25.780 1.00 40.81 258 ASP A O 1
ATOM 2085 N N . ILE A 1 259 ? 21.476 9.610 -24.651 1.00 40.28 259 ILE A N 1
ATOM 2086 C CA . ILE A 1 259 ? 20.781 8.517 -25.322 1.00 40.28 259 ILE A CA 1
ATOM 2087 C C . ILE A 1 259 ? 19.620 9.087 -26.147 1.00 40.28 259 ILE A C 1
ATOM 2089 O O . ILE A 1 259 ? 18.951 10.036 -25.750 1.00 40.28 259 ILE A O 1
ATOM 2093 N N . SER A 1 260 ? 19.444 8.503 -27.337 1.00 39.09 260 SER A N 1
ATOM 2094 C CA . SER A 1 260 ? 18.325 8.625 -28.291 1.00 39.09 260 SER A CA 1
ATOM 2095 C C . SER A 1 260 ? 16.994 9.125 -27.680 1.00 39.09 260 SER A C 1
ATOM 2097 O O . SER A 1 260 ? 16.670 8.703 -26.580 1.00 39.09 260 SER A O 1
ATOM 2099 N N . PRO A 1 261 ? 16.183 9.947 -28.394 1.00 32.28 261 PRO A N 1
ATOM 2100 C CA . PRO A 1 261 ? 15.125 10.830 -27.857 1.00 32.28 261 PRO A CA 1
ATOM 2101 C C . PRO A 1 261 ? 13.879 10.160 -27.242 1.00 32.28 261 PRO A C 1
ATOM 2103 O O . PRO A 1 261 ? 12.798 10.754 -27.253 1.00 32.28 261 PRO A O 1
ATOM 2106 N N . GLU A 1 262 ? 13.983 8.946 -26.714 1.00 33.00 262 GLU A N 1
ATOM 2107 C CA . GLU A 1 262 ? 12.921 8.384 -25.893 1.00 33.00 262 GLU A CA 1
ATOM 2108 C C . GLU A 1 262 ? 12.931 9.072 -24.517 1.00 33.00 262 GLU A C 1
ATOM 2110 O O . GLU A 1 262 ? 13.980 9.182 -23.881 1.00 33.00 262 GLU A O 1
ATOM 2115 N N . PRO A 1 263 ? 11.792 9.638 -24.084 1.00 32.03 263 PRO A N 1
ATOM 2116 C CA . PRO A 1 263 ? 11.721 10.400 -22.850 1.00 32.03 263 PRO A CA 1
ATOM 2117 C C . PRO A 1 263 ? 11.901 9.470 -21.647 1.00 32.03 263 PRO A C 1
ATOM 2119 O O . PRO A 1 263 ? 11.020 8.676 -21.337 1.00 32.03 263 PRO A O 1
ATOM 2122 N N . PHE A 1 264 ? 13.027 9.609 -20.955 1.00 34.50 264 PHE A N 1
ATOM 2123 C CA . PHE A 1 264 ? 13.203 9.121 -19.591 1.00 34.50 264 PHE A CA 1
ATOM 2124 C C . PHE A 1 264 ? 12.538 10.123 -18.634 1.00 34.50 264 PHE A C 1
ATOM 2126 O O . PHE A 1 264 ? 12.861 11.316 -18.663 1.00 34.50 264 PHE A O 1
ATOM 2133 N N . GLU A 1 265 ? 11.570 9.676 -17.832 1.00 33.19 265 GLU A N 1
ATOM 2134 C CA . GLU A 1 265 ? 10.886 10.516 -16.843 1.00 33.19 265 GLU A CA 1
ATOM 2135 C C . GLU A 1 265 ? 11.419 10.221 -15.437 1.00 33.19 265 GLU A C 1
ATOM 2137 O O . GLU A 1 265 ? 11.281 9.118 -14.922 1.00 33.19 265 GLU A O 1
ATOM 2142 N N . MET A 1 266 ? 12.024 11.230 -14.804 1.00 31.06 266 MET A N 1
ATOM 2143 C CA . MET A 1 266 ? 12.322 11.200 -13.371 1.00 31.06 266 MET A CA 1
ATOM 2144 C C . MET A 1 266 ? 11.057 11.478 -12.542 1.00 31.06 266 MET A C 1
ATOM 2146 O O . MET A 1 266 ? 10.179 12.225 -12.996 1.00 31.06 266 MET A O 1
ATOM 2150 N N . PRO A 1 267 ? 10.959 10.950 -11.307 1.00 30.08 267 PRO A N 1
ATOM 2151 C CA . PRO A 1 267 ? 9.841 11.227 -10.414 1.00 30.08 267 PRO A CA 1
ATOM 2152 C C . PRO A 1 267 ? 9.686 12.739 -10.178 1.00 30.08 267 PRO A C 1
ATOM 2154 O O . PRO A 1 267 ? 10.555 13.422 -9.643 1.00 30.08 267 PRO A O 1
ATOM 2157 N N . ASN A 1 268 ? 8.541 13.274 -10.600 1.00 30.59 268 ASN A N 1
ATOM 2158 C CA . ASN A 1 268 ? 8.203 14.688 -10.481 1.00 30.59 268 ASN A CA 1
ATOM 2159 C C . ASN A 1 268 ? 8.075 15.130 -9.007 1.00 30.59 268 ASN A C 1
ATOM 2161 O O . ASN A 1 268 ? 7.078 14.811 -8.358 1.00 30.59 268 ASN A O 1
ATOM 2165 N N . ILE A 1 269 ? 8.993 15.969 -8.515 1.00 29.91 269 ILE A N 1
ATOM 2166 C CA . ILE A 1 269 ? 8.732 16.868 -7.376 1.00 29.91 269 ILE A CA 1
ATOM 2167 C C . ILE A 1 269 ? 8.406 18.248 -7.957 1.00 29.91 269 ILE A C 1
ATOM 2169 O O . ILE A 1 269 ? 9.287 19.035 -8.296 1.00 29.91 269 ILE A O 1
ATOM 2173 N N . VAL A 1 270 ? 7.114 18.536 -8.129 1.00 29.56 270 VAL A N 1
ATOM 2174 C CA . VAL A 1 270 ? 6.642 19.849 -8.593 1.00 29.56 270 VAL A CA 1
ATOM 2175 C C . VAL A 1 270 ? 6.300 20.710 -7.383 1.00 29.56 270 VAL A C 1
ATOM 2177 O O . VAL A 1 270 ? 5.249 20.538 -6.769 1.00 29.56 270 VAL A O 1
ATOM 2180 N N . LEU A 1 271 ? 7.136 21.707 -7.092 1.00 28.84 271 LEU A N 1
ATOM 2181 C CA . LEU A 1 271 ? 6.744 22.862 -6.285 1.00 28.84 271 LEU A CA 1
ATOM 2182 C C . LEU A 1 271 ? 6.461 24.052 -7.216 1.00 28.84 271 LEU A C 1
ATOM 2184 O O . LEU A 1 271 ? 7.359 24.732 -7.696 1.00 28.84 271 LEU A O 1
ATOM 2188 N N . ASN A 1 272 ? 5.169 24.242 -7.497 1.00 27.61 272 ASN A N 1
ATOM 2189 C CA . ASN A 1 272 ? 4.493 25.430 -8.035 1.00 27.61 272 ASN A CA 1
ATOM 2190 C C . ASN A 1 272 ? 5.306 26.362 -8.975 1.00 27.61 272 ASN A C 1
ATOM 2192 O O . ASN A 1 272 ? 5.797 27.416 -8.570 1.00 27.61 272 ASN A O 1
ATOM 2196 N N . SER A 1 273 ? 5.370 26.031 -10.271 1.00 30.64 273 SER A N 1
ATOM 2197 C CA . SER A 1 273 ? 5.980 26.881 -11.304 1.00 30.64 273 SER A CA 1
ATOM 2198 C C . SER A 1 273 ? 4.972 27.885 -11.890 1.00 30.64 273 SER A C 1
ATOM 2200 O O . SER A 1 273 ? 4.119 27.522 -12.701 1.00 30.64 273 SER A O 1
ATOM 2202 N N . THR A 1 274 ? 5.079 29.171 -11.547 1.00 27.72 274 THR A N 1
ATOM 2203 C CA . THR A 1 274 ? 4.324 30.252 -12.228 1.00 27.72 274 THR A CA 1
ATOM 2204 C C . THR A 1 274 ? 5.178 31.145 -13.126 1.00 27.72 274 THR A C 1
ATOM 2206 O O . THR A 1 274 ? 4.713 32.17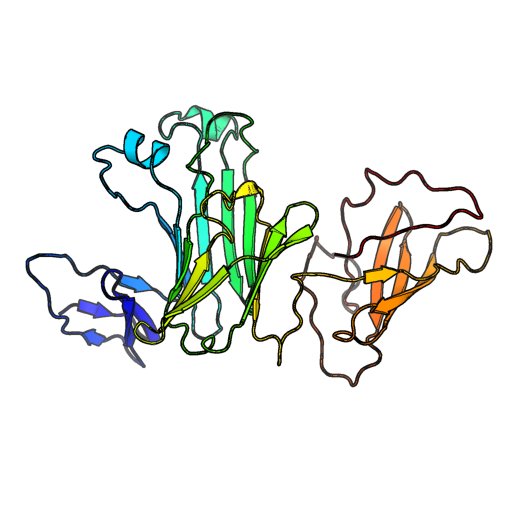5 -13.609 1.00 27.72 274 THR A O 1
ATOM 2209 N N . LEU A 1 275 ? 6.411 30.750 -13.439 1.00 32.03 275 LEU A N 1
ATOM 2210 C CA . LEU A 1 275 ? 7.285 31.501 -14.335 1.00 32.03 275 LEU A CA 1
ATOM 2211 C C . LEU A 1 275 ? 7.873 30.522 -15.362 1.00 32.03 275 LEU A C 1
ATOM 2213 O O . LEU A 1 275 ? 8.504 29.552 -14.971 1.00 32.03 275 LEU A O 1
ATOM 2217 N N . TYR A 1 276 ? 7.656 30.800 -16.655 1.00 33.72 276 TYR A N 1
ATOM 2218 C CA . TYR A 1 276 ? 8.178 30.105 -17.855 1.00 33.72 276 TYR A CA 1
ATOM 2219 C C . TYR A 1 276 ? 7.357 28.914 -18.412 1.00 33.72 276 TYR A C 1
ATOM 2221 O O . TYR A 1 276 ? 7.627 27.763 -18.101 1.00 33.72 276 TYR A O 1
ATOM 2229 N N . PRO A 1 277 ? 6.415 29.156 -19.350 1.00 32.72 277 PRO A N 1
ATOM 2230 C CA . PRO A 1 277 ? 5.528 28.115 -19.889 1.00 32.72 277 PRO A CA 1
ATOM 2231 C C . PRO A 1 277 ? 6.160 27.133 -20.902 1.00 32.72 277 PRO A C 1
ATOM 2233 O O . PRO A 1 277 ? 5.445 26.271 -21.397 1.00 32.72 277 PRO A O 1
ATOM 2236 N N . ASN A 1 278 ? 7.459 27.232 -21.227 1.00 30.86 278 ASN A N 1
ATOM 2237 C CA . ASN A 1 278 ? 8.084 26.444 -22.311 1.00 30.86 278 ASN A CA 1
ATOM 2238 C C . ASN A 1 278 ? 9.406 25.734 -21.933 1.00 30.86 278 ASN A C 1
ATOM 2240 O O . ASN A 1 278 ? 10.183 25.386 -22.821 1.00 30.86 278 ASN A O 1
ATOM 2244 N N . ARG A 1 279 ? 9.692 25.518 -20.643 1.00 32.75 279 ARG A N 1
ATOM 2245 C CA . ARG A 1 279 ? 10.802 24.661 -20.180 1.00 32.75 279 ARG A CA 1
ATOM 2246 C C . ARG A 1 279 ? 10.306 23.763 -19.047 1.00 32.75 279 ARG A C 1
ATOM 2248 O O . ARG A 1 279 ? 9.628 24.258 -18.151 1.00 32.75 279 ARG A O 1
ATOM 2255 N N . LYS A 1 280 ? 10.626 22.463 -19.090 1.00 34.25 280 LYS A N 1
ATOM 2256 C CA . LYS A 1 280 ? 10.535 21.605 -17.899 1.00 34.25 280 LYS A CA 1
ATOM 2257 C C . LYS A 1 280 ? 11.684 22.058 -16.992 1.00 34.25 280 LYS A C 1
ATOM 2259 O O . LYS A 1 280 ? 12.834 21.881 -17.362 1.00 34.25 280 LYS A O 1
ATOM 2264 N N . SER A 1 281 ? 11.363 22.745 -15.904 1.00 33.28 281 SER A N 1
ATOM 2265 C CA . SER A 1 281 ? 12.331 23.233 -14.911 1.00 33.28 281 SER A CA 1
ATOM 2266 C C . SER A 1 281 ? 11.948 22.614 -13.575 1.00 33.28 281 SER A C 1
ATOM 2268 O O . SER A 1 281 ? 10.768 22.648 -13.216 1.00 33.28 281 SER A O 1
ATOM 2270 N N . PHE A 1 282 ? 12.920 22.049 -12.866 1.00 37.50 282 PHE A N 1
ATOM 2271 C CA . PHE A 1 282 ? 12.717 21.411 -11.569 1.00 37.50 282 PHE A CA 1
ATOM 2272 C C . PHE A 1 282 ? 13.269 22.335 -10.483 1.00 37.50 282 PHE A C 1
ATOM 2274 O O . PHE A 1 282 ? 14.456 22.654 -10.462 1.00 37.50 282 PHE A O 1
ATOM 2281 N N . ALA A 1 283 ? 12.391 22.809 -9.598 1.00 33.41 283 ALA A N 1
ATOM 2282 C CA . ALA A 1 283 ? 12.782 23.620 -8.453 1.00 33.41 283 ALA A CA 1
ATOM 2283 C C . ALA A 1 283 ? 12.965 22.708 -7.235 1.00 33.41 283 ALA A C 1
ATOM 2285 O O . ALA A 1 283 ? 11.983 22.227 -6.671 1.00 33.41 283 ALA A O 1
ATOM 2286 N N . THR A 1 284 ? 14.208 22.486 -6.810 1.00 37.94 284 THR A N 1
ATOM 2287 C CA . THR A 1 284 ? 14.504 21.809 -5.541 1.00 37.94 284 THR A CA 1
ATOM 2288 C C . THR A 1 284 ? 14.338 22.810 -4.395 1.00 37.94 284 THR A C 1
ATOM 2290 O O . THR A 1 284 ? 15.229 23.621 -4.129 1.00 37.94 284 THR A O 1
ATOM 2293 N N . GLY A 1 285 ? 13.173 22.805 -3.748 1.00 29.50 285 GLY A N 1
ATOM 2294 C CA . GLY A 1 285 ? 12.968 23.503 -2.478 1.00 29.50 285 GLY A CA 1
ATOM 2295 C C . GLY A 1 285 ? 13.610 22.734 -1.317 1.00 29.50 285 GLY A C 1
ATOM 2296 O O . GLY A 1 285 ? 13.498 21.517 -1.263 1.00 29.50 285 GLY A O 1
ATOM 2297 N N . ASP A 1 286 ? 14.266 23.467 -0.412 1.00 29.62 286 ASP A N 1
ATOM 2298 C CA . ASP A 1 286 ? 14.764 23.053 0.915 1.00 29.62 286 ASP A CA 1
ATOM 2299 C C . ASP A 1 286 ? 15.897 22.008 1.038 1.00 29.62 286 ASP A C 1
ATOM 2301 O O . ASP A 1 286 ? 16.080 21.419 2.096 1.00 29.62 286 ASP A O 1
ATOM 2305 N N . ILE A 1 287 ? 16.795 21.888 0.052 1.00 34.06 287 ILE A N 1
ATOM 2306 C CA . ILE A 1 287 ? 18.106 21.214 0.267 1.00 34.06 287 ILE A CA 1
ATOM 2307 C C . ILE A 1 287 ? 19.113 22.140 1.002 1.00 34.06 287 ILE A C 1
ATOM 2309 O O . ILE A 1 287 ? 20.107 21.707 1.585 1.00 34.06 287 ILE A O 1
ATOM 2313 N N . MET A 1 288 ? 18.862 23.453 1.026 1.00 30.30 288 MET A N 1
ATOM 2314 C CA . MET A 1 288 ? 19.871 24.459 1.395 1.00 30.30 288 MET A CA 1
ATOM 2315 C C . MET A 1 288 ? 20.007 24.769 2.896 1.00 30.30 288 MET A C 1
ATOM 2317 O O . MET A 1 288 ? 20.855 25.587 3.255 1.00 30.30 288 MET A O 1
ATOM 2321 N N . SER A 1 289 ? 19.265 24.126 3.805 1.00 26.08 289 SER A N 1
ATOM 2322 C CA . SER A 1 289 ? 19.451 24.366 5.250 1.00 26.08 289 SER A CA 1
ATOM 2323 C C . SER A 1 289 ? 20.750 23.779 5.829 1.00 26.08 289 SER A C 1
ATOM 2325 O O . SER A 1 289 ? 21.087 24.088 6.971 1.00 26.08 289 SER A O 1
ATOM 2327 N N . TYR A 1 290 ? 21.518 23.004 5.051 1.00 27.39 290 TYR A N 1
ATOM 2328 C CA . TYR A 1 290 ? 22.757 22.352 5.507 1.00 27.39 290 TYR A CA 1
ATOM 2329 C C . TYR A 1 290 ? 24.041 22.797 4.787 1.00 27.39 290 TYR A C 1
ATOM 2331 O O . TYR A 1 290 ? 25.129 22.319 5.110 1.00 27.39 290 TYR A O 1
ATOM 2339 N N . LEU A 1 291 ? 23.965 23.747 3.852 1.00 31.61 291 LEU A N 1
ATOM 2340 C CA . LEU A 1 291 ? 25.099 24.103 2.996 1.00 31.61 291 LEU A CA 1
ATOM 2341 C C . LEU A 1 291 ? 25.804 25.385 3.469 1.00 31.61 291 LEU A C 1
ATOM 2343 O O . LEU A 1 291 ? 25.428 26.503 3.120 1.00 31.61 291 LEU A O 1
ATOM 2347 N N . ASN A 1 292 ? 26.889 25.226 4.235 1.00 30.48 292 ASN A N 1
ATOM 2348 C CA . ASN A 1 292 ? 27.922 26.262 4.313 1.00 30.48 292 ASN A CA 1
ATOM 2349 C C . ASN A 1 292 ? 28.666 26.287 2.971 1.00 30.48 292 ASN A C 1
ATOM 2351 O O . ASN A 1 292 ? 29.324 25.312 2.621 1.00 30.48 292 ASN A O 1
ATOM 2355 N N . LEU A 1 293 ? 28.576 27.393 2.228 1.00 34.31 293 LEU A N 1
ATOM 2356 C CA . LEU A 1 293 ? 29.331 27.570 0.984 1.00 34.31 293 LEU A CA 1
ATOM 2357 C C . LEU A 1 293 ? 30.849 27.499 1.276 1.00 34.31 293 LEU A C 1
ATOM 2359 O O . LEU A 1 293 ? 31.339 28.297 2.085 1.00 34.31 293 LEU A O 1
ATOM 2363 N N . PRO A 1 294 ? 31.602 26.580 0.649 1.00 33.69 294 PRO A N 1
ATOM 2364 C CA . PRO A 1 294 ? 33.028 26.429 0.875 1.00 33.69 294 PRO A CA 1
ATOM 2365 C C . PRO A 1 294 ? 33.845 27.494 0.153 1.00 33.69 294 PRO A C 1
ATOM 2367 O O . PRO A 1 294 ? 33.363 28.263 -0.687 1.00 33.69 294 PRO A O 1
ATOM 2370 N N . LYS A 1 295 ? 35.127 27.535 0.510 1.00 32.84 295 LYS A N 1
ATOM 2371 C CA . LYS A 1 295 ? 36.108 28.411 -0.128 1.00 32.84 295 LYS A CA 1
ATOM 2372 C C . LYS A 1 295 ? 36.694 27.728 -1.363 1.00 32.84 295 LYS A C 1
ATOM 2374 O O . LYS A 1 295 ? 36.674 26.513 -1.516 1.00 32.84 295 LYS A O 1
ATOM 2379 N N . VAL A 1 296 ? 37.226 28.547 -2.259 1.00 33.16 296 VAL A N 1
ATOM 2380 C CA . VAL A 1 296 ? 37.806 28.124 -3.539 1.00 33.16 296 VAL A CA 1
ATOM 2381 C C . VAL A 1 296 ? 38.917 27.093 -3.319 1.00 33.16 296 VAL A C 1
ATOM 2383 O O . VAL A 1 296 ? 39.852 27.347 -2.561 1.00 33.16 296 VAL A O 1
ATOM 2386 N N . GLY A 1 297 ? 38.811 25.950 -4.007 1.00 30.41 297 GLY A N 1
ATOM 2387 C CA . GLY A 1 297 ? 39.762 24.833 -3.926 1.00 30.41 297 GLY A CA 1
ATOM 2388 C C . GLY A 1 297 ? 39.325 23.656 -3.046 1.00 30.41 297 GLY A C 1
ATOM 2389 O O . GLY A 1 297 ? 40.107 22.724 -2.876 1.00 30.41 297 GLY A O 1
ATOM 2390 N N . GLU A 1 298 ? 38.111 23.679 -2.494 1.00 31.45 298 GLU A N 1
ATOM 2391 C CA . GLU A 1 298 ? 37.535 22.557 -1.745 1.00 31.45 298 GLU A CA 1
ATOM 2392 C C . GLU A 1 298 ? 36.638 21.697 -2.651 1.00 31.45 298 GLU A C 1
ATOM 2394 O O . GLU A 1 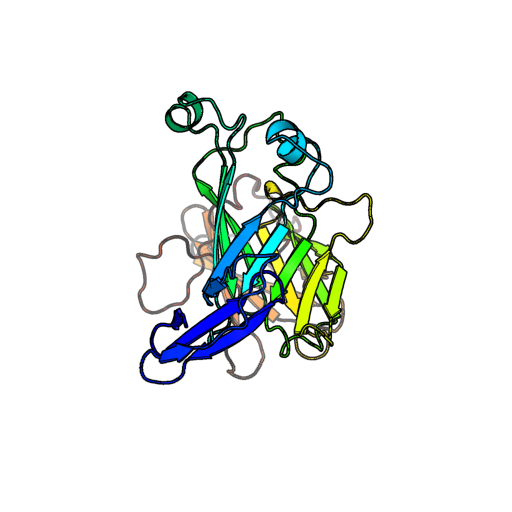298 ? 35.860 22.220 -3.453 1.00 31.45 298 GLU A O 1
ATOM 2399 N N . ASN A 1 299 ? 36.761 20.371 -2.530 1.00 33.03 299 ASN A N 1
ATOM 2400 C CA . ASN A 1 299 ? 35.894 19.423 -3.227 1.00 33.03 299 ASN A CA 1
ATOM 2401 C C . ASN A 1 299 ? 34.488 19.469 -2.624 1.00 33.03 299 ASN A C 1
ATOM 2403 O O . ASN A 1 299 ? 34.331 19.474 -1.402 1.00 33.03 299 ASN A O 1
ATOM 2407 N N . PHE A 1 300 ? 33.481 19.450 -3.491 1.00 37.41 300 PHE A N 1
ATOM 2408 C CA . PHE A 1 300 ? 32.091 19.240 -3.114 1.00 37.41 300 PHE A CA 1
ATOM 2409 C C . PHE A 1 300 ? 31.693 17.796 -3.385 1.00 37.41 300 PHE A C 1
ATOM 2411 O O . PHE A 1 300 ? 32.097 17.220 -4.392 1.00 37.41 300 PHE A O 1
ATOM 2418 N N . TYR A 1 301 ? 30.838 17.266 -2.522 1.00 33.88 301 TYR A N 1
ATOM 2419 C CA . TYR A 1 301 ? 30.082 16.053 -2.783 1.00 33.88 301 TYR A CA 1
ATOM 2420 C C . TYR A 1 301 ? 28.617 16.468 -2.818 1.00 33.88 301 TYR A C 1
ATOM 2422 O O . TYR A 1 301 ? 28.145 17.119 -1.885 1.00 33.88 301 TYR A O 1
ATOM 2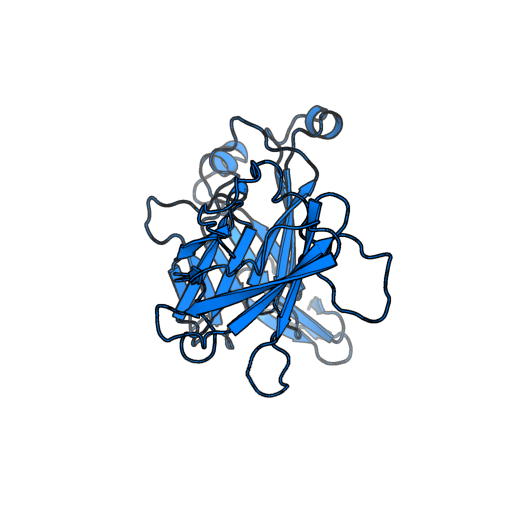430 N N . PHE A 1 302 ? 27.932 16.159 -3.913 1.00 34.69 302 PHE A N 1
ATOM 2431 C CA . PHE A 1 302 ? 26.478 16.111 -3.908 1.00 34.69 302 PHE A CA 1
ATOM 2432 C C . PHE A 1 302 ? 26.103 14.640 -3.798 1.00 34.69 302 PHE A C 1
ATOM 2434 O O . PHE A 1 302 ? 26.777 13.774 -4.354 1.00 34.69 302 PHE A O 1
ATOM 2441 N N . GLU A 1 303 ? 25.050 14.368 -3.057 1.00 31.73 303 GLU A N 1
ATOM 2442 C CA . GLU A 1 303 ? 24.363 13.095 -3.141 1.00 31.73 303 GLU A CA 1
ATOM 2443 C C . GLU A 1 303 ? 23.089 13.409 -3.914 1.00 31.73 303 GLU A C 1
ATOM 2445 O O . GLU A 1 303 ? 22.284 14.246 -3.500 1.00 31.73 303 GLU A O 1
ATOM 2450 N N . ILE A 1 304 ? 23.014 12.892 -5.137 1.00 34.38 304 ILE A N 1
ATOM 2451 C CA . ILE A 1 304 ? 21.811 12.980 -5.956 1.00 34.38 304 ILE A CA 1
ATOM 2452 C C . ILE A 1 304 ? 21.115 11.651 -5.712 1.00 34.38 304 ILE A C 1
ATOM 2454 O O . ILE A 1 304 ? 21.639 10.622 -6.131 1.00 34.38 304 ILE A O 1
ATOM 2458 N N . HIS A 1 305 ? 20.011 11.686 -4.976 1.00 36.72 305 HIS A N 1
ATOM 2459 C CA . HIS A 1 305 ? 19.160 10.523 -4.755 1.00 36.72 305 HIS A CA 1
ATOM 2460 C C . HIS A 1 305 ? 18.030 10.491 -5.781 1.00 36.72 305 HIS A C 1
ATOM 2462 O O . HIS A 1 305 ? 17.456 11.575 -6.051 1.00 36.72 305 HIS A O 1
#

Secondary structure (DSSP, 8-state):
-EEE-TTEEEEETTT--EEEE-SS-EEE-----TTS---EEETTEEEEEE--TT--SHHHHHHH--EEEEEE--TTS-EEEEEEEESSS--THHHHHT-EEEEEEEEETTEEEEEEEEE---SSS-TTTTEEEEEEEES-GGGTT--EEEEE-TT--EEE-EEEEETTTTEEEEE-SSTT--EEGGG-SEEEEE-TTTS--TTS--EEEE------SS--TTPEEEEEEEESSTTS--EEEEEEE-TTS-EEEEEE-SS-S--PPPP-------S-TTS---B--S-GGG--PPPTTPPP-----

InterPro domains:
  IPR013780 Glycosyl hydrolase, all-beta [G3DSA:2.60.40.1180] (44-186)

Sequence (305 aa):
MSYFPSNSRFIDLISLEVIEVKGNGKQVSLEARWDYPLIHMREGTIIPYQKFGQSMTTNELVSENYIQLLIFSDRHQNAEGTLYVDKDGISLKEISSNTFEYYKITFSENMIRIALADGFETSGKLDKNQIVENITVVDAAMYNDTDFACMFDENMDSTPIVVDYDEEKETLHFLPRHEKEVIELRSIRGIQFGNSREDESFCNPTYVISDIQVDKEGDYANKKVTVKVEATNGDMSSFDAEFYLLKDNLINVDFVPDISPEPFEMPNIVLNSTLYPNRKSFATGDIMSYLNLPKVGENFYFEIH

Radius of gyration: 23.44 Å; chains: 1; bounding box: 68×55×50 Å

Foldseek 3Di:
DDKDAEQWWKAFPPLRDIDGHYGGIDDDDDPDDPVDDGDIDTAQEKDKDWDCVVPPDPVCRQVPTAIEIEHHHDPQQKHKDKDKAAQPVDDPVCVVVLRIFIWIWMTHDQKIFIDRPGGDDNPDHSVGHFWYAKYKYFQQQVQQQKDWKWFQFPVGDTATWDWDADPVRRMIMTGHNDPPDTDGSNGGRMMHIHHLVPDDDPNPQQWDFPDFDDPDDDDLAFDWTWTWIPRPDPSDDIFIWIWRQHPPRWIKIDTDGPDDPDDDDDPDPDDDDPPDPPDPTHTDPDPPPPDDDDDPPDDDDDDDD